Protein AF-A0A524M1R3-F1 (afdb_monomer)

Radius of gyration: 22.36 Å; Cα contacts (8 Å, |Δi|>4): 418; chains: 1; bounding box: 49×61×59 Å

Structure (mmCIF, N/CA/C/O backbone):
data_AF-A0A524M1R3-F1
#
_entry.id   AF-A0A524M1R3-F1
#
loop_
_atom_site.group_PDB
_atom_site.id
_atom_site.type_symbol
_atom_site.label_atom_id
_atom_site.label_alt_id
_atom_site.label_comp_id
_atom_site.label_asym_id
_atom_site.label_entity_id
_atom_site.label_seq_id
_atom_site.pdbx_PDB_ins_code
_atom_site.Cartn_x
_atom_site.Cartn_y
_atom_site.Cartn_z
_atom_site.occupancy
_atom_site.B_iso_or_equiv
_atom_site.auth_seq_id
_atom_site.auth_comp_id
_atom_site.auth_asym_id
_atom_site.auth_atom_id
_atom_site.pdbx_PDB_model_num
ATOM 1 N N . MET A 1 1 ? -23.197 40.535 31.799 1.00 35.09 1 MET A N 1
ATOM 2 C CA . MET A 1 1 ? -22.288 40.710 30.642 1.00 35.09 1 MET A CA 1
ATOM 3 C C . MET A 1 1 ? -21.024 39.878 30.852 1.00 35.09 1 MET A C 1
ATOM 5 O O . MET A 1 1 ? -20.111 40.322 31.534 1.00 35.09 1 MET A O 1
ATOM 9 N N . ARG A 1 2 ? -20.981 38.646 30.329 1.00 30.44 2 ARG A N 1
ATOM 10 C CA . ARG A 1 2 ? -19.784 37.785 30.292 1.00 30.44 2 ARG A CA 1
ATOM 11 C C . ARG A 1 2 ? -19.591 37.281 28.857 1.00 30.44 2 ARG A C 1
ATOM 13 O O . ARG A 1 2 ? -20.558 36.909 28.205 1.00 30.44 2 ARG A O 1
ATOM 20 N N . ARG A 1 3 ? -18.343 37.364 28.390 1.00 35.12 3 ARG A N 1
ATOM 21 C CA . ARG A 1 3 ? -17.818 36.986 27.065 1.00 35.12 3 ARG A CA 1
ATOM 22 C C . ARG A 1 3 ? -17.814 35.466 26.843 1.00 35.12 3 ARG A C 1
ATOM 24 O O . ARG A 1 3 ? -17.493 34.752 27.783 1.00 35.12 3 ARG A O 1
ATOM 31 N N . ALA A 1 4 ? -17.972 35.041 25.585 1.00 30.70 4 ALA A N 1
ATOM 32 C CA . ALA A 1 4 ? -17.178 33.999 24.895 1.00 30.70 4 ALA A CA 1
ATOM 33 C C . ALA A 1 4 ? -17.628 33.963 23.413 1.00 30.70 4 ALA A C 1
ATOM 35 O O . ALA A 1 4 ? -18.775 33.649 23.134 1.00 30.70 4 ALA A O 1
ATOM 36 N N . LYS A 1 5 ? -16.891 34.537 22.449 1.00 35.06 5 LYS A N 1
ATOM 37 C CA . LYS A 1 5 ? -15.826 33.893 21.647 1.00 35.06 5 LYS A CA 1
ATOM 38 C C . LYS A 1 5 ? -16.161 32.458 21.200 1.00 35.06 5 LYS A C 1
ATOM 40 O O . LYS A 1 5 ? -15.589 31.503 21.705 1.00 35.06 5 LYS A O 1
ATOM 45 N N . HIS A 1 6 ? -17.026 32.339 20.197 1.00 34.81 6 HIS A N 1
ATOM 46 C CA . HIS A 1 6 ? -17.039 31.212 19.264 1.00 34.81 6 HIS A CA 1
ATOM 47 C C . HIS A 1 6 ? -16.464 31.726 17.942 1.00 34.81 6 HIS A C 1
ATOM 49 O O . HIS A 1 6 ? -17.123 32.534 17.302 1.00 34.81 6 HIS A O 1
ATOM 55 N N . LEU A 1 7 ? -15.221 31.349 17.618 1.00 36.97 7 LEU A N 1
ATOM 56 C CA . LEU A 1 7 ? -14.583 31.362 16.285 1.00 36.97 7 LEU A CA 1
ATOM 57 C C . LEU A 1 7 ? -13.068 31.163 16.474 1.00 36.97 7 LEU A C 1
ATOM 59 O O . LEU A 1 7 ? -12.348 32.103 16.801 1.00 36.97 7 LEU A O 1
ATOM 63 N N . SER A 1 8 ? -12.605 29.918 16.350 1.00 35.25 8 SER A N 1
ATOM 64 C CA . SER A 1 8 ? -11.274 29.511 15.847 1.00 35.25 8 SER A CA 1
ATOM 65 C C . SER A 1 8 ? -11.026 28.047 16.215 1.00 35.25 8 SER A C 1
ATOM 67 O O . SER A 1 8 ? -10.676 27.737 17.345 1.00 35.25 8 SER A O 1
ATOM 69 N N . LEU A 1 9 ? -11.245 27.139 15.262 1.00 29.73 9 LEU A N 1
ATOM 70 C CA . LEU A 1 9 ? -10.711 25.766 15.292 1.00 29.73 9 LEU A CA 1
ATOM 71 C C . LEU A 1 9 ? -10.632 25.160 13.872 1.00 29.73 9 LEU A C 1
ATOM 73 O O . LEU A 1 9 ? -10.759 23.958 13.687 1.00 29.73 9 LEU A O 1
ATOM 77 N N . LEU A 1 10 ? -10.417 26.004 12.855 1.00 32.31 10 LEU A N 1
ATOM 78 C CA . LEU A 1 10 ? -10.233 25.596 11.452 1.00 32.31 10 LEU A CA 1
ATOM 79 C C . LEU A 1 10 ? -9.029 26.311 10.810 1.00 32.31 10 LEU A C 1
ATOM 81 O O . LEU A 1 10 ? -9.124 26.801 9.693 1.00 32.31 10 LEU A O 1
ATOM 85 N N . SER A 1 11 ? -7.900 26.445 11.515 1.00 34.47 11 SER A N 1
ATOM 86 C CA . SER A 1 11 ? -6.748 27.204 10.988 1.00 34.47 11 SER A CA 1
ATOM 87 C C . SER A 1 11 ? -5.390 26.508 11.095 1.00 34.47 11 SER A C 1
ATOM 89 O O . SER A 1 11 ? -4.372 27.191 11.147 1.00 34.47 11 SER A O 1
ATOM 91 N N . THR A 1 12 ? -5.331 25.174 11.124 1.00 30.44 12 THR A N 1
ATOM 92 C CA . THR A 1 12 ? -4.036 24.457 11.152 1.00 30.44 12 THR A CA 1
ATOM 93 C C . THR A 1 12 ? -3.917 23.286 10.176 1.00 30.44 12 THR A C 1
ATOM 95 O O . THR A 1 12 ? -2.950 22.540 10.278 1.00 30.44 12 THR A O 1
ATOM 98 N N . LEU A 1 13 ? -4.838 23.122 9.218 1.00 34.75 13 LEU A N 1
ATOM 99 C CA . LEU A 1 13 ? -4.782 22.001 8.265 1.00 34.75 13 LEU A CA 1
ATOM 100 C C . LEU A 1 13 ? -4.123 22.300 6.903 1.00 34.75 13 LEU A C 1
ATOM 102 O O . LEU A 1 13 ? -3.658 21.355 6.289 1.00 34.75 13 LEU A O 1
ATOM 106 N N . ASP A 1 14 ? -3.951 23.550 6.455 1.00 45.81 14 ASP A N 1
ATOM 107 C CA . ASP A 1 14 ? -3.709 23.787 5.013 1.00 45.81 14 ASP A CA 1
ATOM 108 C C . ASP A 1 14 ? -2.595 24.781 4.644 1.00 45.81 14 ASP A C 1
ATOM 110 O O . ASP A 1 14 ? -2.844 25.743 3.928 1.00 45.81 14 ASP A O 1
ATOM 114 N N . LEU A 1 15 ? -1.339 24.556 5.060 1.00 31.62 15 LEU A N 1
ATOM 115 C CA . LEU A 1 15 ? -0.201 25.286 4.448 1.00 31.62 15 LEU A CA 1
ATOM 116 C C . LEU A 1 15 ? 1.090 24.472 4.224 1.00 31.62 15 LEU A C 1
ATOM 118 O O . LEU A 1 15 ? 2.017 24.983 3.601 1.00 31.62 15 LEU A O 1
ATOM 122 N N . TRP A 1 16 ? 1.169 23.212 4.672 1.00 34.88 16 TRP A N 1
ATOM 123 C CA . TRP A 1 16 ? 2.391 22.395 4.535 1.00 34.88 16 TRP A CA 1
ATOM 124 C C . TRP A 1 16 ? 2.261 21.210 3.565 1.00 34.88 16 TRP A C 1
ATOM 126 O O . TRP A 1 16 ? 3.285 20.723 3.094 1.00 34.88 16 TRP A O 1
ATOM 136 N N . GLY A 1 17 ? 1.039 20.779 3.226 1.00 50.53 17 GLY A N 1
ATOM 137 C CA . GLY A 1 17 ? 0.780 19.604 2.376 1.00 50.53 17 GLY A CA 1
ATOM 138 C C . GLY A 1 17 ? 1.363 19.703 0.957 1.00 50.53 17 GLY A C 1
ATOM 139 O O . GLY A 1 17 ? 2.190 18.863 0.602 1.00 50.53 17 GLY A O 1
ATOM 140 N N . PRO A 1 18 ? 1.045 20.754 0.172 1.00 56.00 18 PRO A N 1
ATOM 141 C CA . PRO A 1 18 ? 1.526 20.878 -1.209 1.00 56.00 18 PRO A CA 1
ATOM 142 C C . PRO A 1 18 ? 3.052 21.011 -1.305 1.00 56.00 18 PRO A C 1
ATOM 144 O O . PRO A 1 18 ? 3.691 20.392 -2.150 1.00 56.00 18 PRO A O 1
ATOM 147 N N . MET A 1 19 ? 3.655 21.774 -0.385 1.00 60.22 19 MET A N 1
ATOM 148 C CA . MET A 1 19 ? 5.106 21.983 -0.344 1.00 60.22 19 MET A CA 1
ATOM 149 C C . MET A 1 19 ? 5.861 20.714 0.089 1.00 60.22 19 MET A C 1
ATOM 151 O O . MET A 1 19 ? 7.006 20.514 -0.311 1.00 60.22 19 MET A O 1
ATOM 155 N N . LEU A 1 20 ? 5.258 19.856 0.919 1.00 63.00 20 LEU A N 1
ATOM 156 C CA . LEU A 1 20 ? 5.853 18.579 1.319 1.00 63.00 20 LEU A CA 1
ATOM 157 C C . LEU A 1 20 ? 5.776 17.542 0.192 1.00 63.00 20 LEU A C 1
ATOM 159 O O . LEU A 1 20 ? 6.774 16.876 -0.079 1.00 63.00 20 LEU A O 1
ATOM 163 N N . GLU A 1 21 ? 4.637 17.440 -0.494 1.00 70.31 21 GLU A N 1
ATOM 164 C CA . GLU A 1 21 ? 4.477 16.553 -1.653 1.00 70.31 21 GLU A CA 1
ATOM 165 C C . GLU A 1 21 ? 5.432 16.935 -2.791 1.00 70.31 21 GLU A C 1
ATOM 167 O O . GLU A 1 21 ? 6.106 16.064 -3.340 1.00 70.31 21 GLU A O 1
ATOM 172 N N . GLU A 1 22 ? 5.585 18.231 -3.079 1.00 75.81 22 GLU A N 1
ATOM 173 C CA . GLU A 1 22 ? 6.555 18.733 -4.059 1.00 75.81 22 GLU A CA 1
ATOM 174 C C . GLU A 1 22 ? 8.000 18.372 -3.670 1.00 75.81 22 GLU A C 1
ATOM 176 O O . GLU A 1 22 ? 8.801 17.945 -4.509 1.00 75.81 22 GLU A O 1
ATOM 181 N N . ARG A 1 23 ? 8.341 18.467 -2.376 1.00 84.19 23 ARG A N 1
ATOM 182 C CA . ARG A 1 23 ? 9.661 18.069 -1.858 1.00 84.19 23 ARG A CA 1
ATOM 183 C C . ARG A 1 23 ? 9.909 16.568 -1.991 1.00 84.19 23 ARG A C 1
ATOM 185 O O . ARG A 1 23 ? 11.020 16.187 -2.359 1.00 84.19 23 ARG A O 1
ATOM 192 N N . LEU A 1 24 ? 8.917 15.728 -1.694 1.00 87.81 24 LEU A N 1
ATOM 193 C CA . LEU A 1 24 ? 9.029 14.271 -1.830 1.00 87.81 24 LEU A CA 1
ATOM 194 C C . LEU A 1 24 ? 9.128 13.849 -3.295 1.00 87.81 24 LEU A C 1
ATOM 196 O O . LEU A 1 24 ? 9.997 13.046 -3.625 1.00 87.81 24 LEU A O 1
ATOM 200 N N . GLY A 1 25 ? 8.321 14.441 -4.177 1.00 86.62 25 GLY A N 1
ATOM 201 C CA . GLY A 1 25 ? 8.422 14.226 -5.619 1.00 86.62 25 GLY A CA 1
ATOM 202 C C . GLY A 1 25 ? 9.796 14.627 -6.162 1.00 86.62 25 GLY A C 1
ATOM 203 O O . GLY A 1 25 ? 10.416 13.864 -6.896 1.00 86.62 25 GLY A O 1
ATOM 204 N N . THR A 1 26 ? 10.334 15.772 -5.725 1.00 87.56 26 THR A N 1
ATOM 205 C CA . THR A 1 26 ? 11.690 16.226 -6.090 1.00 87.56 26 THR A CA 1
ATOM 206 C C . THR A 1 26 ? 12.776 15.277 -5.573 1.00 87.56 26 THR A C 1
ATOM 208 O O . THR A 1 26 ? 13.741 14.981 -6.278 1.00 87.56 26 THR A O 1
ATOM 211 N N . LEU A 1 27 ? 12.631 14.778 -4.341 1.00 90.81 27 LEU A N 1
ATOM 212 C CA . LEU A 1 27 ? 13.548 13.795 -3.766 1.00 90.81 27 LEU A CA 1
ATOM 213 C C . LEU A 1 27 ? 13.523 12.481 -4.560 1.00 90.81 27 LEU A C 1
ATOM 215 O O . LEU A 1 27 ? 14.582 11.987 -4.942 1.00 90.81 27 LEU A O 1
ATOM 219 N N . ALA A 1 28 ? 12.331 11.951 -4.843 1.00 91.69 28 ALA A N 1
ATOM 220 C CA . ALA A 1 28 ? 12.147 10.752 -5.653 1.00 91.69 28 ALA A CA 1
ATOM 221 C C . ALA A 1 28 ? 12.746 10.927 -7.052 1.00 91.69 28 ALA A C 1
ATOM 223 O O . ALA A 1 28 ? 13.466 10.055 -7.531 1.00 91.69 28 ALA A O 1
ATOM 224 N N . TRP A 1 29 ? 12.507 12.083 -7.676 1.00 89.19 29 TRP A N 1
ATOM 225 C CA . TRP A 1 29 ? 13.060 12.431 -8.979 1.00 89.19 29 TRP A CA 1
ATOM 226 C C . TRP A 1 29 ? 14.586 12.392 -9.000 1.00 89.19 29 TRP A C 1
ATOM 228 O O . TRP A 1 29 ? 15.154 11.780 -9.904 1.00 89.19 29 TRP A O 1
ATOM 238 N N . SER A 1 30 ? 15.246 13.015 -8.016 1.00 89.88 30 SER A N 1
ATOM 239 C CA . SER A 1 30 ? 16.711 12.992 -7.904 1.00 89.88 30 SER A CA 1
ATOM 240 C C . SER A 1 30 ? 17.219 11.554 -7.821 1.00 89.88 30 SER A C 1
ATOM 242 O O . SER A 1 30 ? 18.052 11.154 -8.624 1.00 89.88 30 SER A O 1
ATOM 244 N N . ILE A 1 31 ? 16.640 10.753 -6.920 1.00 93.06 31 ILE A N 1
ATOM 245 C CA . ILE A 1 31 ? 17.039 9.358 -6.690 1.00 93.06 31 ILE A CA 1
ATOM 246 C C . ILE A 1 31 ? 16.896 8.521 -7.967 1.00 93.06 31 ILE A C 1
ATOM 248 O O . ILE A 1 31 ? 17.833 7.837 -8.376 1.00 93.06 31 ILE A O 1
ATOM 252 N N . VAL A 1 32 ? 15.726 8.581 -8.607 1.00 91.81 32 VAL A N 1
ATOM 253 C CA . VAL A 1 32 ? 15.431 7.800 -9.815 1.00 91.81 32 VAL A CA 1
ATOM 254 C C . VAL A 1 32 ? 16.318 8.240 -10.979 1.00 91.81 32 VAL A C 1
ATOM 256 O O . VAL A 1 32 ? 16.838 7.392 -11.700 1.00 91.81 32 VAL A O 1
ATOM 259 N N . SER A 1 33 ? 16.536 9.545 -11.155 1.00 88.44 33 SER A N 1
ATOM 260 C CA . SER A 1 33 ? 17.345 10.079 -12.258 1.00 88.44 33 SER A CA 1
ATOM 261 C C . SER A 1 33 ? 18.826 9.723 -12.123 1.00 88.44 33 SER A C 1
ATOM 263 O O . SER A 1 33 ? 19.446 9.326 -13.113 1.00 88.44 33 SER A O 1
ATOM 265 N N . ASP A 1 34 ? 19.383 9.816 -10.913 1.00 89.75 34 ASP A N 1
ATOM 266 C CA . ASP A 1 34 ? 20.789 9.501 -10.642 1.00 89.75 34 ASP A CA 1
ATOM 267 C C . ASP A 1 34 ? 21.070 8.007 -10.872 1.00 89.75 34 ASP A C 1
ATOM 269 O O . ASP A 1 34 ? 22.017 7.640 -11.577 1.00 89.75 34 ASP A O 1
ATOM 273 N N . ILE A 1 35 ? 20.187 7.137 -10.368 1.00 92.31 35 ILE A N 1
ATOM 274 C CA . ILE A 1 35 ? 20.264 5.682 -10.569 1.00 92.31 35 ILE A CA 1
ATOM 275 C C . ILE A 1 35 ? 20.090 5.325 -12.048 1.00 92.31 35 ILE A C 1
ATOM 277 O O . ILE A 1 35 ? 20.882 4.551 -12.590 1.00 92.31 35 ILE A O 1
ATOM 281 N N . HIS A 1 36 ? 19.109 5.923 -12.730 1.00 90.69 36 HIS A N 1
ATOM 282 C CA . HIS A 1 36 ? 18.881 5.690 -14.155 1.00 90.69 36 HIS A CA 1
ATOM 283 C C . HIS A 1 36 ? 20.109 6.064 -14.989 1.00 90.69 36 HIS A C 1
ATOM 285 O O . HIS A 1 36 ? 20.527 5.301 -15.856 1.00 90.69 36 HIS A O 1
ATOM 291 N N . SER A 1 37 ? 20.709 7.230 -14.725 1.00 88.50 37 SER A N 1
ATOM 292 C CA . SER A 1 37 ? 21.922 7.692 -15.409 1.00 88.50 37 SER A CA 1
ATOM 293 C C . SER A 1 37 ? 23.072 6.691 -15.256 1.00 88.50 37 SER A C 1
ATOM 295 O O . SER A 1 37 ? 23.765 6.385 -16.228 1.00 88.50 37 SER A O 1
ATOM 297 N N . ARG A 1 38 ? 23.223 6.111 -14.058 1.00 89.19 38 ARG A N 1
ATOM 298 C CA . ARG A 1 38 ? 24.263 5.122 -13.759 1.00 89.19 38 ARG A CA 1
ATOM 299 C C . ARG A 1 38 ? 24.026 3.770 -14.429 1.00 89.19 38 ARG A C 1
ATOM 301 O O . ARG A 1 38 ? 24.973 3.174 -14.922 1.00 89.19 38 ARG A O 1
ATOM 308 N N . LEU A 1 39 ? 22.786 3.287 -14.477 1.00 89.69 39 LEU A N 1
ATOM 309 C CA . LEU A 1 39 ? 22.467 2.041 -15.185 1.00 89.69 39 LEU A CA 1
ATOM 310 C C . LEU A 1 39 ? 22.503 2.216 -16.706 1.00 89.69 39 LEU A C 1
ATOM 312 O O . LEU A 1 39 ? 22.826 1.276 -17.426 1.00 89.69 39 LEU A O 1
ATOM 316 N N . LYS A 1 40 ? 22.213 3.416 -17.219 1.00 87.75 40 LYS A N 1
ATOM 317 C CA . LYS A 1 40 ? 22.243 3.689 -18.660 1.00 87.75 40 LYS A CA 1
ATOM 318 C C . LYS A 1 40 ? 23.637 3.493 -19.263 1.00 87.75 40 LYS A C 1
ATOM 320 O O . LYS A 1 40 ? 23.735 3.102 -20.420 1.00 87.75 40 LYS A O 1
ATOM 325 N N . SER A 1 41 ? 24.714 3.727 -18.507 1.00 79.75 41 SER A N 1
ATOM 326 C CA . SER A 1 41 ? 26.070 3.433 -18.996 1.00 79.75 41 SER A CA 1
ATOM 327 C C . SER A 1 41 ? 26.359 1.935 -19.147 1.00 79.75 41 SER A C 1
ATOM 329 O O . SER A 1 41 ? 27.327 1.580 -19.809 1.00 79.75 41 SER A O 1
ATOM 331 N N . GLU A 1 42 ? 25.533 1.068 -18.559 1.00 74.56 42 GLU A N 1
ATOM 332 C CA . GLU A 1 42 ? 25.705 -0.391 -18.547 1.00 74.56 42 GLU A CA 1
ATOM 333 C C . GLU A 1 42 ? 24.877 -1.114 -19.625 1.00 74.56 42 GLU A C 1
ATOM 335 O O . GLU A 1 42 ? 25.142 -2.283 -19.917 1.00 74.56 42 GLU A O 1
ATOM 340 N N . VAL A 1 43 ? 23.862 -0.452 -20.201 1.00 71.88 43 VAL A N 1
ATOM 341 C CA . VAL A 1 43 ? 22.899 -1.037 -21.155 1.00 71.88 43 VAL A CA 1
ATOM 342 C C . VAL A 1 43 ? 22.570 -0.031 -22.258 1.00 71.88 43 VAL A C 1
ATOM 344 O O . VAL A 1 43 ? 21.982 1.014 -21.983 1.00 71.88 43 VAL A O 1
ATOM 347 N N . SER A 1 44 ? 22.913 -0.350 -23.511 1.00 62.53 44 SER A N 1
ATOM 348 C CA . SER A 1 44 ? 22.731 0.570 -24.645 1.00 62.53 44 SER A CA 1
ATOM 349 C C . SER A 1 44 ? 21.342 0.524 -25.292 1.00 62.53 44 SER A C 1
ATOM 351 O O . SER A 1 44 ? 20.882 1.574 -25.733 1.00 62.53 44 SER A O 1
ATOM 353 N N . ASP A 1 45 ? 20.649 -0.627 -25.312 1.00 74.19 45 ASP A N 1
ATOM 354 C CA . ASP A 1 45 ? 19.544 -0.846 -26.274 1.00 74.19 45 ASP A CA 1
ATOM 355 C C . ASP A 1 45 ? 18.227 -1.424 -25.705 1.00 74.19 45 ASP A C 1
ATOM 357 O O . ASP A 1 45 ? 17.353 -1.834 -26.466 1.00 74.19 45 ASP A O 1
ATOM 361 N N . GLU A 1 46 ? 18.010 -1.412 -24.382 1.00 85.06 46 GLU A N 1
ATOM 362 C CA . GLU A 1 46 ? 16.756 -1.904 -23.774 1.00 85.06 46 GLU A CA 1
ATOM 363 C C . GLU A 1 46 ? 16.119 -0.884 -22.804 1.00 85.06 46 GLU A C 1
ATOM 365 O O . GLU A 1 46 ? 16.268 -0.994 -21.582 1.00 85.06 46 GLU A O 1
ATOM 370 N N . PRO A 1 47 ? 15.367 0.121 -23.301 1.00 87.19 47 PRO A N 1
ATOM 371 C CA . PRO A 1 47 ? 14.870 1.222 -22.469 1.00 87.19 47 PRO A CA 1
ATOM 372 C C . PRO A 1 47 ? 13.895 0.768 -21.374 1.00 87.19 47 PRO A C 1
ATOM 374 O O . PRO A 1 47 ? 13.922 1.298 -20.263 1.00 87.19 47 PRO A O 1
ATOM 377 N N . ARG A 1 48 ? 13.049 -0.234 -21.645 1.00 90.12 48 ARG A N 1
ATOM 378 C CA . ARG A 1 48 ? 12.096 -0.754 -20.653 1.00 90.12 48 ARG A CA 1
ATOM 379 C C . ARG A 1 48 ? 12.784 -1.584 -19.568 1.00 90.12 48 ARG A C 1
ATOM 381 O O . ARG A 1 48 ? 12.413 -1.446 -18.403 1.00 90.12 48 ARG A O 1
ATOM 388 N N . LEU A 1 49 ? 13.793 -2.383 -19.935 1.00 92.12 49 LEU A N 1
ATOM 389 C CA . LEU A 1 49 ? 14.630 -3.122 -18.985 1.00 92.12 49 LEU A CA 1
ATOM 390 C C . LEU A 1 49 ? 15.352 -2.152 -18.047 1.00 92.12 49 LEU A C 1
ATOM 392 O O . LEU A 1 49 ? 15.271 -2.305 -16.831 1.00 92.12 49 LEU A O 1
ATOM 396 N N . LEU A 1 50 ? 15.998 -1.130 -18.617 1.00 91.94 50 LEU A N 1
ATOM 397 C CA . LEU A 1 50 ? 16.678 -0.073 -17.871 1.00 91.94 50 LEU A CA 1
ATOM 398 C C . LEU A 1 50 ? 15.726 0.629 -16.899 1.00 91.94 50 LEU A C 1
ATOM 400 O O . LEU A 1 50 ? 16.073 0.875 -15.744 1.00 91.94 50 LEU A O 1
ATOM 404 N N . THR A 1 51 ? 14.514 0.925 -17.357 1.00 91.81 51 THR A N 1
ATOM 405 C CA . THR A 1 51 ? 13.510 1.595 -16.538 1.00 91.81 51 THR A CA 1
ATOM 406 C C . THR A 1 51 ? 13.064 0.726 -15.353 1.00 91.81 51 THR A C 1
ATOM 408 O O . THR A 1 51 ? 13.051 1.195 -14.215 1.00 91.81 51 THR A O 1
ATOM 411 N N . GLU A 1 52 ? 12.765 -0.556 -15.585 1.00 94.19 52 GLU A N 1
ATOM 412 C CA . GLU A 1 52 ? 12.399 -1.484 -14.507 1.00 94.19 52 GLU A CA 1
ATOM 413 C C . GLU A 1 52 ? 13.542 -1.711 -13.516 1.00 94.19 52 GLU A C 1
ATOM 415 O O . GLU A 1 52 ? 13.314 -1.708 -12.307 1.00 94.19 52 GLU A O 1
ATOM 420 N N . ALA A 1 53 ? 14.773 -1.854 -14.012 1.00 94.69 53 ALA A N 1
ATOM 421 C CA . ALA A 1 53 ? 15.940 -2.019 -13.155 1.00 94.69 53 ALA A CA 1
ATOM 422 C C . ALA A 1 53 ? 16.176 -0.765 -12.311 1.00 94.69 53 ALA A C 1
ATOM 424 O O . ALA A 1 53 ? 16.386 -0.880 -11.110 1.00 94.69 53 ALA A O 1
ATOM 425 N N . THR A 1 54 ? 16.032 0.427 -12.900 1.00 94.56 54 THR A N 1
ATOM 426 C CA . THR A 1 54 ? 16.100 1.700 -12.169 1.00 94.56 54 THR A CA 1
ATOM 427 C C . THR A 1 54 ? 15.091 1.717 -11.029 1.00 94.56 54 THR A C 1
ATOM 429 O O . THR A 1 54 ? 15.471 1.964 -9.890 1.00 94.56 54 THR A O 1
ATOM 432 N N . ARG A 1 55 ? 13.816 1.419 -11.310 1.00 96.00 55 ARG A N 1
ATOM 433 C CA . ARG A 1 55 ? 12.748 1.417 -10.302 1.00 96.00 55 ARG A CA 1
ATOM 434 C C . ARG A 1 55 ? 13.064 0.462 -9.150 1.00 96.00 55 ARG A C 1
ATOM 436 O O . ARG A 1 55 ? 12.999 0.865 -7.991 1.00 96.00 55 ARG A O 1
ATOM 443 N N . ILE A 1 56 ? 13.428 -0.781 -9.469 1.00 95.94 56 ILE A N 1
ATOM 444 C CA . ILE A 1 56 ? 13.754 -1.814 -8.479 1.00 95.94 56 ILE A CA 1
ATOM 445 C C . ILE A 1 56 ? 14.983 -1.415 -7.654 1.00 95.94 56 ILE A C 1
ATOM 447 O O . ILE A 1 56 ? 14.947 -1.517 -6.427 1.00 95.94 56 ILE A O 1
ATOM 451 N N . THR A 1 57 ? 16.047 -0.917 -8.287 1.00 95.31 57 THR A N 1
ATOM 452 C CA . THR A 1 57 ? 17.241 -0.441 -7.578 1.00 95.31 57 THR A CA 1
ATOM 453 C C . THR A 1 57 ? 16.908 0.743 -6.675 1.00 95.31 57 THR A C 1
ATOM 455 O O . THR A 1 57 ? 17.283 0.732 -5.507 1.00 95.31 57 THR A O 1
ATOM 458 N N . SER A 1 58 ? 16.161 1.740 -7.162 1.00 95.88 58 SER A N 1
ATOM 459 C CA . SER A 1 58 ? 15.754 2.900 -6.362 1.00 95.88 58 SER A CA 1
ATOM 460 C C . SER A 1 58 ? 14.968 2.489 -5.122 1.00 95.88 58 SER A C 1
ATOM 462 O O . SER A 1 58 ? 15.312 2.931 -4.029 1.00 95.88 58 SER A O 1
ATOM 464 N N . LEU A 1 59 ? 13.959 1.623 -5.268 1.00 96.75 59 LEU A N 1
ATOM 465 C CA . LEU A 1 59 ? 13.135 1.151 -4.151 1.00 96.75 59 LEU A CA 1
ATOM 466 C C . LEU A 1 59 ? 13.960 0.391 -3.101 1.00 96.75 59 LEU A C 1
ATOM 468 O O . LEU A 1 59 ? 13.833 0.659 -1.906 1.00 96.75 59 LEU A O 1
ATOM 472 N N . ASN A 1 60 ? 14.838 -0.522 -3.527 1.00 95.06 60 ASN A N 1
ATOM 473 C CA . ASN A 1 60 ? 15.660 -1.290 -2.590 1.00 95.06 60 ASN A CA 1
ATOM 474 C C . ASN A 1 60 ? 16.734 -0.430 -1.914 1.00 95.06 60 ASN A C 1
ATOM 476 O O . ASN A 1 60 ? 16.925 -0.547 -0.706 1.00 95.06 60 ASN A O 1
ATOM 480 N N . LEU A 1 61 ? 17.397 0.474 -2.642 1.00 93.69 61 LEU A N 1
ATOM 481 C CA . LEU A 1 61 ? 18.423 1.333 -2.051 1.00 93.69 61 LEU A CA 1
ATOM 482 C C . LEU A 1 61 ? 17.842 2.296 -1.012 1.00 93.69 61 LEU A C 1
ATOM 484 O O . LEU A 1 61 ? 18.450 2.468 0.042 1.00 93.69 61 LEU A O 1
ATOM 488 N N . VAL A 1 62 ? 16.668 2.902 -1.246 1.00 95.25 62 VAL A N 1
ATOM 489 C CA . VAL A 1 62 ? 16.060 3.781 -0.224 1.00 95.25 62 VAL A CA 1
ATOM 490 C C . VAL A 1 62 ? 15.613 3.006 1.012 1.00 95.25 62 VAL A C 1
ATOM 492 O O . VAL A 1 62 ? 15.671 3.543 2.118 1.00 95.25 62 VAL A O 1
ATOM 495 N N . LEU A 1 63 ? 15.208 1.743 0.841 1.00 92.81 63 LEU A N 1
ATOM 496 C CA . LEU A 1 63 ? 14.859 0.848 1.940 1.00 92.81 63 LEU A CA 1
ATOM 497 C C . LEU A 1 63 ? 16.093 0.515 2.788 1.00 92.81 63 LEU A C 1
ATOM 499 O O . LEU A 1 63 ? 16.069 0.755 3.995 1.00 92.81 63 LEU A O 1
ATOM 503 N N . LYS A 1 64 ? 17.186 0.079 2.148 1.00 90.00 64 LYS A N 1
ATOM 504 C CA . LYS A 1 64 ? 18.483 -0.208 2.788 1.00 90.00 64 LYS A CA 1
ATOM 505 C C . LYS A 1 64 ? 19.107 1.027 3.447 1.00 90.00 64 LYS A C 1
ATOM 507 O O . LYS A 1 64 ? 19.702 0.943 4.512 1.00 90.00 64 LYS A O 1
ATOM 512 N N . CYS A 1 65 ? 18.925 2.204 2.849 1.00 91.62 65 CYS A N 1
ATOM 513 C CA . CYS A 1 65 ? 19.393 3.475 3.405 1.00 91.62 65 CYS A CA 1
ATOM 514 C C . CYS A 1 65 ? 18.711 3.834 4.740 1.00 91.62 65 CYS A C 1
ATOM 516 O O . CYS A 1 65 ? 19.292 4.524 5.584 1.00 91.62 65 CYS A O 1
ATOM 518 N N . ARG A 1 66 ? 17.463 3.392 4.931 1.00 92.12 66 ARG A N 1
ATOM 519 C CA . ARG A 1 66 ? 16.643 3.751 6.091 1.00 92.12 66 ARG A CA 1
ATOM 520 C C . ARG A 1 66 ? 16.582 2.670 7.163 1.00 92.12 66 ARG A C 1
ATOM 522 O O . ARG A 1 66 ? 16.461 3.005 8.342 1.00 92.12 66 ARG A O 1
ATOM 529 N N . PHE A 1 67 ? 16.584 1.402 6.773 1.00 90.75 67 PHE A N 1
ATOM 530 C CA . PHE A 1 67 ? 16.346 0.277 7.670 1.00 90.75 67 PHE A CA 1
ATOM 531 C C . PHE A 1 67 ? 17.472 -0.745 7.570 1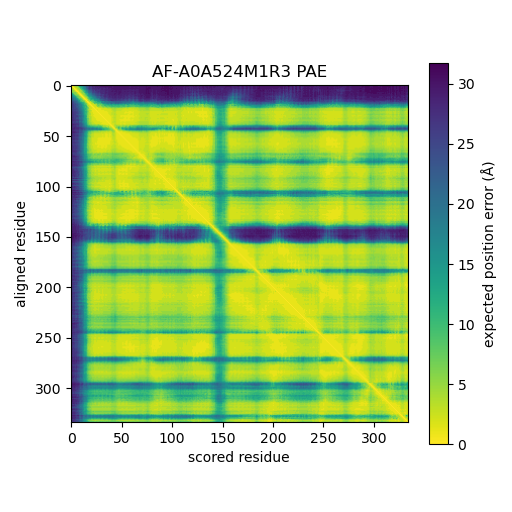.00 90.75 67 PHE A C 1
ATOM 533 O O . PHE A 1 67 ? 18.017 -0.966 6.494 1.00 90.75 67 PHE A O 1
ATOM 540 N N . SER A 1 68 ? 17.789 -1.380 8.699 1.00 86.88 68 SER A N 1
ATOM 541 C CA . SER A 1 68 ? 18.770 -2.460 8.733 1.00 86.88 68 SER A CA 1
ATOM 542 C C . SER A 1 68 ? 18.203 -3.750 8.136 1.00 86.88 68 SER A C 1
ATOM 544 O O . SER A 1 68 ? 16.985 -3.953 8.098 1.00 86.88 68 SER A O 1
ATOM 546 N N . TYR A 1 69 ? 19.095 -4.633 7.697 1.00 82.38 69 TYR A N 1
ATOM 547 C CA . TYR A 1 69 ? 18.748 -5.933 7.127 1.00 82.38 69 TYR A CA 1
ATOM 548 C C . TYR A 1 69 ? 17.962 -6.812 8.102 1.00 82.38 69 TYR A C 1
ATOM 550 O O . TYR A 1 69 ? 16.958 -7.410 7.717 1.00 82.38 69 TYR A O 1
ATOM 558 N N . GLU A 1 70 ? 18.329 -6.797 9.387 1.00 84.12 70 GLU A N 1
ATOM 559 C CA . GLU A 1 70 ? 17.637 -7.566 10.426 1.00 84.12 70 GLU A CA 1
ATOM 560 C C . GLU A 1 70 ? 16.183 -7.117 10.566 1.00 84.12 70 GLU A C 1
ATOM 562 O O . GLU A 1 70 ? 15.283 -7.945 10.685 1.00 84.12 70 GLU A O 1
ATOM 567 N N . LYS A 1 71 ? 15.936 -5.803 10.487 1.00 84.94 71 LYS A N 1
ATOM 568 C CA . LYS A 1 71 ? 14.577 -5.257 10.536 1.00 84.94 71 LYS A CA 1
ATOM 569 C C . LYS A 1 71 ? 13.738 -5.683 9.335 1.00 84.94 71 LYS A C 1
ATOM 571 O O . LYS A 1 71 ? 12.531 -5.884 9.465 1.00 84.94 71 LYS A O 1
ATOM 576 N N . LEU A 1 72 ? 14.359 -5.789 8.165 1.00 83.50 72 LEU A N 1
ATOM 577 C CA . LEU A 1 72 ? 13.688 -6.205 6.936 1.00 83.50 72 LEU A CA 1
ATOM 578 C C . LEU A 1 72 ? 13.540 -7.730 6.830 1.00 83.50 72 LEU A C 1
ATOM 580 O O . LEU A 1 72 ? 12.779 -8.188 5.980 1.00 83.50 72 LEU A O 1
ATOM 584 N N . GLY A 1 73 ? 14.226 -8.494 7.689 1.00 81.69 73 GLY A N 1
ATOM 585 C CA . GLY A 1 73 ? 14.267 -9.953 7.631 1.00 81.69 73 GLY A CA 1
ATOM 586 C C . GLY A 1 73 ? 14.965 -10.466 6.371 1.00 81.69 73 GLY A C 1
ATOM 587 O O . GLY A 1 73 ? 14.513 -11.450 5.796 1.00 81.69 73 GLY A O 1
ATOM 588 N N . LEU A 1 74 ? 16.003 -9.759 5.917 1.00 80.69 74 LEU A N 1
ATOM 589 C CA . LEU A 1 74 ? 16.724 -10.040 4.675 1.00 80.69 74 LEU A CA 1
ATOM 590 C C . LEU A 1 74 ? 18.204 -10.302 4.939 1.00 80.69 74 LEU A C 1
ATOM 592 O O . LEU A 1 74 ? 18.776 -9.731 5.866 1.00 80.69 74 LEU A O 1
ATOM 596 N N . ASP A 1 75 ? 18.830 -11.076 4.057 1.00 80.44 75 ASP A N 1
ATOM 597 C CA . ASP A 1 75 ? 20.290 -11.124 3.949 1.00 80.44 75 ASP A CA 1
ATOM 598 C C . ASP A 1 75 ? 20.830 -9.881 3.207 1.00 80.44 75 ASP A C 1
ATOM 600 O O . ASP A 1 75 ? 20.107 -9.223 2.453 1.00 80.44 75 ASP A O 1
ATOM 604 N N . GLU A 1 76 ? 22.125 -9.569 3.361 1.00 69.88 76 GLU A N 1
ATOM 605 C CA . GLU A 1 76 ? 22.751 -8.352 2.799 1.00 69.88 76 GLU A CA 1
ATOM 606 C C . GLU A 1 76 ? 22.525 -8.184 1.281 1.00 69.88 76 GLU A C 1
ATOM 608 O O . GLU A 1 76 ? 22.316 -7.077 0.783 1.00 69.88 76 GLU A O 1
ATOM 613 N N . ASN A 1 77 ? 22.496 -9.290 0.533 1.00 70.62 77 ASN A N 1
ATOM 614 C CA . ASN A 1 77 ? 22.356 -9.281 -0.926 1.00 70.62 77 ASN A CA 1
ATOM 615 C C . ASN A 1 77 ? 20.912 -9.449 -1.418 1.00 70.62 77 ASN A C 1
ATOM 617 O O . ASN A 1 77 ? 20.684 -9.496 -2.627 1.00 70.62 77 ASN A O 1
ATOM 621 N N . GLU A 1 78 ? 19.933 -9.545 -0.520 1.00 79.81 78 GLU A N 1
ATOM 622 C CA . GLU A 1 78 ? 18.543 -9.734 -0.913 1.00 79.81 78 GLU A CA 1
ATOM 623 C C . GLU A 1 78 ? 17.823 -8.408 -1.160 1.00 79.81 78 GLU A C 1
ATOM 625 O O . GLU A 1 78 ? 18.020 -7.397 -0.480 1.00 79.81 78 GLU A O 1
ATOM 630 N N . TYR A 1 79 ? 16.961 -8.420 -2.175 1.00 86.50 79 TYR A N 1
ATOM 631 C CA . TYR A 1 79 ? 16.055 -7.321 -2.486 1.00 86.50 79 TYR A CA 1
ATOM 632 C C . TYR A 1 79 ? 14.649 -7.687 -2.030 1.00 86.50 79 TYR A C 1
ATOM 634 O O . TYR A 1 79 ? 14.139 -8.761 -2.363 1.00 86.50 79 TYR A O 1
ATOM 642 N N . LEU A 1 80 ? 14.004 -6.762 -1.317 1.00 89.62 80 LEU A N 1
ATOM 643 C CA . LEU A 1 80 ? 12.601 -6.903 -0.948 1.00 89.62 80 LEU A CA 1
ATOM 644 C C . LEU A 1 80 ? 11.715 -6.656 -2.168 1.00 89.62 80 LEU A C 1
ATOM 646 O O . LEU A 1 80 ? 10.811 -7.444 -2.431 1.00 89.62 80 LEU A O 1
ATOM 650 N N . PHE A 1 81 ? 12.028 -5.604 -2.937 1.00 94.94 81 PHE A N 1
ATOM 651 C CA . PHE A 1 81 ? 11.316 -5.294 -4.170 1.00 94.94 81 PHE A CA 1
ATOM 652 C C . PHE A 1 81 ? 11.885 -6.092 -5.334 1.00 94.94 81 PHE A C 1
ATOM 654 O O . PHE A 1 81 ? 13.049 -5.909 -5.700 1.00 94.94 81 PHE A O 1
ATOM 661 N N . ARG A 1 82 ? 11.081 -6.976 -5.918 1.00 93.94 82 ARG A N 1
ATOM 662 C CA . ARG A 1 82 ? 11.506 -7.891 -6.983 1.00 93.94 82 ARG A CA 1
ATOM 663 C C . ARG A 1 82 ? 10.539 -7.919 -8.151 1.00 93.94 82 ARG A C 1
ATOM 665 O O . ARG A 1 82 ? 10.936 -8.341 -9.236 1.00 93.94 82 ARG A O 1
ATOM 672 N N . ASN A 1 83 ? 9.280 -7.544 -7.956 1.00 96.06 83 ASN A N 1
ATOM 673 C CA . ASN A 1 83 ? 8.272 -7.657 -9.000 1.00 96.06 83 ASN A CA 1
ATOM 674 C C . ASN A 1 83 ? 8.422 -6.557 -10.049 1.00 96.06 83 ASN A C 1
ATOM 676 O O . ASN A 1 83 ? 8.736 -5.408 -9.736 1.00 96.06 83 ASN A O 1
ATOM 680 N N . LEU A 1 84 ? 8.191 -6.926 -11.310 1.00 95.81 84 LEU A N 1
ATOM 681 C CA . LEU A 1 84 ? 8.093 -5.967 -12.404 1.00 95.81 84 LEU A CA 1
ATOM 682 C C . LEU A 1 84 ? 6.816 -5.142 -12.250 1.00 95.81 84 LEU A C 1
ATOM 684 O O . LEU A 1 84 ? 5.829 -5.613 -11.682 1.00 95.81 84 LEU A O 1
ATOM 688 N N . SER A 1 85 ? 6.831 -3.931 -12.798 1.00 94.88 85 SER A N 1
ATOM 689 C CA . SER A 1 85 ? 5.607 -3.162 -12.981 1.00 94.88 85 SER A CA 1
ATOM 690 C C . SER A 1 85 ? 4.669 -3.874 -13.963 1.00 94.88 85 SER A C 1
ATOM 692 O O . SER A 1 85 ? 5.084 -4.769 -14.719 1.00 94.88 85 SER A O 1
ATOM 694 N N . PHE A 1 86 ? 3.410 -3.438 -14.012 1.00 92.00 86 PHE A N 1
ATOM 695 C CA . PHE A 1 86 ? 2.472 -3.876 -15.049 1.00 92.00 86 PHE A CA 1
ATOM 696 C C . PHE A 1 86 ? 3.054 -3.668 -16.458 1.00 92.00 86 PHE A C 1
ATOM 698 O O . PHE A 1 86 ? 2.995 -4.562 -17.299 1.00 92.00 86 PHE A O 1
ATOM 705 N N . GLU A 1 87 ? 3.700 -2.525 -16.696 1.00 88.00 87 GLU A N 1
ATOM 706 C CA . GLU A 1 87 ? 4.322 -2.189 -17.980 1.00 88.00 87 GLU A CA 1
ATOM 707 C C . GLU A 1 87 ? 5.520 -3.078 -18.311 1.00 88.00 87 GLU A C 1
ATOM 709 O O . GLU A 1 87 ? 5.663 -3.523 -19.450 1.00 88.00 87 GLU A O 1
ATOM 714 N N . GLY A 1 88 ? 6.368 -3.368 -17.319 1.00 91.62 88 GLY A N 1
ATOM 715 C CA . GLY A 1 88 ? 7.483 -4.299 -17.477 1.00 91.62 88 GLY A CA 1
ATOM 716 C C . GLY A 1 88 ? 7.000 -5.702 -17.841 1.00 91.62 88 GLY A C 1
ATOM 717 O O . GLY A 1 88 ? 7.523 -6.320 -18.769 1.00 91.62 88 GLY A O 1
ATOM 718 N N . THR A 1 89 ? 5.951 -6.167 -17.163 1.00 92.44 89 THR A N 1
ATOM 719 C CA . THR A 1 89 ? 5.322 -7.467 -17.427 1.00 92.44 89 THR A CA 1
ATOM 720 C C . THR A 1 89 ? 4.680 -7.506 -18.812 1.00 92.44 89 THR A C 1
ATOM 722 O O . THR A 1 89 ? 4.947 -8.424 -19.586 1.00 92.44 89 THR A O 1
ATOM 725 N N . ARG A 1 90 ? 3.892 -6.485 -19.174 1.00 88.31 90 ARG A N 1
ATOM 726 C CA . ARG A 1 90 ? 3.224 -6.400 -20.482 1.00 88.31 90 ARG A CA 1
ATOM 727 C C . ARG A 1 90 ? 4.218 -6.336 -21.641 1.00 88.31 90 ARG A C 1
ATOM 729 O O . ARG A 1 90 ? 3.951 -6.883 -22.705 1.00 88.31 90 ARG A O 1
ATOM 736 N N . ALA A 1 91 ? 5.360 -5.684 -21.443 1.00 89.56 91 ALA A N 1
ATOM 737 C CA . ALA A 1 91 ? 6.435 -5.628 -22.428 1.00 89.56 91 ALA A CA 1
ATOM 738 C C . ALA A 1 91 ? 7.260 -6.929 -22.521 1.00 89.56 91 ALA A C 1
ATOM 740 O O . ALA A 1 91 ? 8.186 -6.993 -23.325 1.00 89.56 91 ALA A O 1
ATOM 741 N N . GLY A 1 92 ? 6.950 -7.955 -21.716 1.00 91.75 92 GLY A N 1
ATOM 742 C CA . GLY A 1 92 ? 7.639 -9.247 -21.747 1.00 91.75 92 GLY A CA 1
ATOM 743 C C . GLY A 1 92 ? 9.074 -9.194 -21.220 1.00 91.75 92 GLY A C 1
ATOM 744 O O . GLY A 1 92 ? 9.911 -9.996 -21.631 1.00 91.75 92 GLY A O 1
ATOM 745 N N . ILE A 1 93 ? 9.384 -8.241 -20.337 1.00 93.69 93 ILE A N 1
ATOM 746 C CA . ILE A 1 93 ? 10.740 -8.068 -19.810 1.00 93.69 93 ILE A CA 1
ATOM 747 C C . ILE A 1 93 ? 11.107 -9.240 -18.897 1.00 93.69 93 ILE A C 1
ATOM 749 O O . ILE A 1 93 ? 10.324 -9.679 -18.054 1.00 93.69 93 ILE A O 1
ATOM 753 N N . SER A 1 94 ? 12.334 -9.740 -19.040 1.00 94.50 94 SER A N 1
ATOM 754 C CA . SER A 1 94 ? 12.861 -10.803 -18.183 1.00 94.50 94 SER A CA 1
ATOM 755 C C . SER A 1 94 ? 13.109 -10.280 -16.768 1.00 94.50 94 SER A C 1
ATOM 757 O O . SER A 1 94 ? 14.048 -9.517 -16.545 1.00 94.50 94 SER A O 1
ATOM 759 N N . LYS A 1 95 ? 12.325 -10.766 -15.794 1.00 94.12 95 LYS A N 1
ATOM 760 C CA . LYS A 1 95 ? 12.512 -10.478 -14.358 1.00 94.12 95 LYS A CA 1
ATOM 761 C C . LYS A 1 95 ? 13.946 -10.756 -13.897 1.00 94.12 95 LYS A C 1
ATOM 763 O O . LYS A 1 95 ? 14.508 -9.977 -13.133 1.00 94.12 95 LYS A O 1
ATOM 768 N N . LYS A 1 96 ? 14.549 -11.842 -14.398 1.00 94.38 96 LYS A N 1
ATOM 769 C CA . LYS A 1 96 ? 15.943 -12.195 -14.110 1.00 94.38 96 LYS A CA 1
ATOM 770 C C . LYS A 1 96 ? 16.900 -11.123 -14.629 1.00 94.38 96 LYS A C 1
ATOM 772 O O . LYS A 1 96 ? 17.683 -10.604 -13.849 1.00 94.38 96 LYS A O 1
ATOM 777 N N . ASN A 1 97 ? 16.792 -10.742 -15.903 1.00 93.31 97 ASN A N 1
ATOM 778 C CA . ASN A 1 97 ? 17.684 -9.736 -16.490 1.00 93.31 97 ASN A CA 1
ATOM 779 C C . ASN A 1 97 ? 17.526 -8.381 -15.787 1.00 93.31 97 ASN A C 1
ATOM 781 O O . ASN A 1 97 ? 18.510 -7.675 -15.586 1.00 93.31 97 ASN A O 1
ATOM 785 N N . THR A 1 98 ? 16.297 -8.021 -15.396 1.00 94.19 98 THR A N 1
ATOM 786 C CA . THR A 1 98 ? 16.033 -6.802 -14.624 1.00 94.19 98 THR A CA 1
ATOM 787 C C . THR A 1 98 ? 16.751 -6.836 -13.286 1.00 94.19 98 THR A C 1
ATOM 789 O O . THR A 1 98 ? 17.389 -5.855 -12.917 1.00 94.19 98 THR A O 1
ATOM 792 N N . HIS A 1 99 ? 16.666 -7.955 -12.569 1.00 92.38 99 HIS A N 1
ATOM 793 C CA . HIS A 1 99 ? 17.319 -8.104 -11.277 1.00 92.38 99 HIS A CA 1
ATOM 794 C C . HIS A 1 99 ? 18.847 -8.124 -11.408 1.00 92.38 99 HIS A C 1
ATOM 796 O O . HIS A 1 99 ? 19.523 -7.387 -10.697 1.00 92.38 99 HIS A O 1
ATOM 802 N N . ASP A 1 100 ? 19.384 -8.869 -12.377 1.00 91.88 100 ASP A N 1
ATOM 803 C CA . ASP A 1 100 ? 20.821 -8.919 -12.666 1.00 91.88 100 ASP A CA 1
ATOM 804 C C . ASP A 1 100 ? 21.374 -7.517 -12.980 1.00 91.88 100 ASP A C 1
ATOM 806 O O . ASP A 1 100 ? 22.456 -7.155 -12.521 1.00 91.88 100 ASP A O 1
ATOM 810 N N . LEU A 1 101 ? 20.623 -6.699 -13.731 1.00 92.31 101 LEU A N 1
ATOM 811 C CA . LEU A 1 101 ? 20.976 -5.303 -13.993 1.00 92.31 101 LEU A CA 1
ATOM 812 C C . LEU A 1 101 ? 20.865 -4.435 -12.732 1.00 92.31 101 LEU A C 1
ATOM 814 O O . LEU A 1 101 ? 21.770 -3.650 -12.454 1.00 92.31 101 LEU A O 1
ATOM 818 N N . ALA A 1 102 ? 19.785 -4.586 -11.964 1.00 91.38 102 ALA A N 1
ATOM 819 C CA . ALA A 1 102 ? 19.542 -3.814 -10.749 1.00 91.38 102 ALA A CA 1
ATOM 820 C C . ALA A 1 102 ? 20.657 -4.009 -9.706 1.00 91.38 102 ALA A C 1
ATOM 822 O O . ALA A 1 102 ? 21.090 -3.044 -9.072 1.00 91.38 102 ALA A O 1
ATOM 823 N N . MET A 1 103 ? 21.170 -5.238 -9.595 1.00 88.62 103 MET A N 1
ATOM 824 C CA . MET A 1 103 ? 22.250 -5.613 -8.681 1.00 88.62 103 MET A CA 1
ATOM 825 C C . MET A 1 103 ? 23.626 -5.064 -9.084 1.00 88.62 103 MET A C 1
ATOM 827 O O . MET A 1 103 ? 24.525 -5.042 -8.247 1.00 88.62 103 MET A O 1
ATOM 831 N N . ARG A 1 104 ? 23.823 -4.567 -10.317 1.00 88.12 104 ARG A N 1
ATOM 832 C CA . ARG A 1 104 ? 25.126 -4.009 -10.744 1.00 88.12 104 ARG A CA 1
ATOM 833 C C . ARG A 1 104 ? 25.527 -2.745 -9.993 1.00 88.12 104 ARG A C 1
ATOM 835 O O . ARG A 1 104 ? 26.716 -2.474 -9.861 1.00 88.12 104 ARG A O 1
ATOM 842 N N . ILE A 1 105 ? 24.555 -1.969 -9.509 1.00 82.31 105 ILE A N 1
ATOM 843 C CA . ILE A 1 105 ? 24.834 -0.811 -8.647 1.00 82.31 105 ILE A CA 1
ATOM 844 C C . ILE A 1 105 ? 25.311 -1.258 -7.254 1.00 82.31 105 ILE A C 1
ATOM 846 O O . ILE A 1 105 ? 26.006 -0.499 -6.576 1.00 82.31 105 ILE A O 1
ATOM 850 N N . GLY A 1 106 ? 24.987 -2.488 -6.844 1.00 75.94 106 GLY A N 1
ATOM 851 C CA . GLY A 1 106 ? 25.271 -3.002 -5.509 1.00 75.94 106 GLY A CA 1
ATOM 852 C C . GLY A 1 10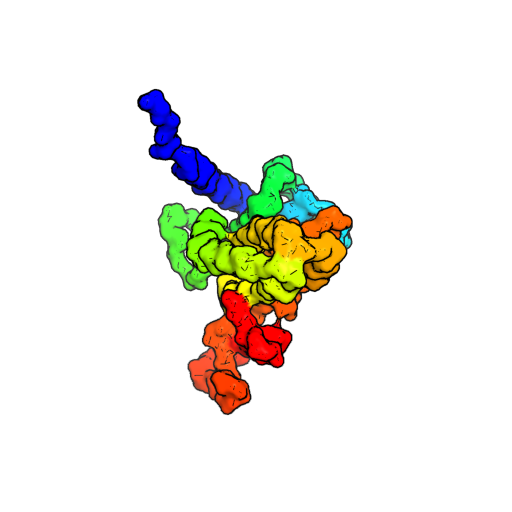6 ? 24.608 -2.161 -4.418 1.00 75.94 106 GLY A C 1
ATOM 853 O O . GLY A 1 106 ? 23.580 -1.523 -4.645 1.00 75.94 106 GLY A O 1
ATOM 854 N N . ASP A 1 107 ? 25.236 -2.120 -3.245 1.00 71.12 107 ASP A N 1
ATOM 855 C CA . ASP A 1 107 ? 24.763 -1.384 -2.064 1.00 71.12 107 ASP A CA 1
ATOM 856 C C . ASP A 1 107 ? 25.310 0.046 -1.993 1.00 71.12 107 ASP A C 1
ATOM 858 O O . ASP A 1 107 ? 25.619 0.567 -0.924 1.00 71.12 107 ASP A O 1
ATOM 862 N N . SER A 1 108 ? 25.460 0.709 -3.141 1.00 77.44 108 SER A N 1
ATOM 863 C CA . SER A 1 108 ? 26.027 2.057 -3.202 1.00 77.44 108 SER A CA 1
ATOM 864 C C . SER A 1 108 ? 25.030 3.123 -2.713 1.00 77.44 108 SER A C 1
ATOM 866 O O . SER A 1 108 ? 24.612 3.994 -3.478 1.00 77.44 108 SER A O 1
ATOM 868 N N . THR A 1 109 ? 24.663 3.100 -1.425 1.00 74.56 109 THR A N 1
ATOM 869 C CA . THR A 1 109 ? 23.803 4.113 -0.777 1.00 74.56 109 THR A CA 1
ATOM 870 C C . THR A 1 109 ? 24.404 5.514 -0.816 1.00 74.56 109 THR A C 1
ATOM 872 O O . THR A 1 109 ? 23.670 6.488 -0.694 1.00 74.56 109 THR A O 1
ATOM 875 N N . SER A 1 110 ? 25.703 5.636 -1.108 1.00 77.06 110 SER A N 1
ATOM 876 C CA . SER A 1 110 ? 26.388 6.899 -1.412 1.00 77.06 110 SER A CA 1
ATOM 877 C C . SER A 1 110 ? 25.748 7.702 -2.554 1.00 77.06 110 SER A C 1
ATOM 879 O O . SER A 1 110 ? 25.970 8.907 -2.652 1.00 77.06 110 SER A O 1
ATOM 881 N N . LEU A 1 111 ? 24.943 7.056 -3.405 1.00 77.69 111 LEU A N 1
ATOM 882 C CA . LEU A 1 111 ? 24.143 7.703 -4.449 1.00 77.69 111 LEU A CA 1
ATOM 883 C C . LEU A 1 111 ? 22.902 8.419 -3.896 1.00 77.69 111 LEU A C 1
ATOM 885 O O . LEU A 1 111 ? 22.234 9.149 -4.624 1.00 77.69 111 LEU A O 1
ATOM 889 N N . LEU A 1 112 ? 22.555 8.189 -2.631 1.00 88.88 112 LEU A N 1
ATOM 890 C CA . LEU A 1 112 ? 21.334 8.680 -2.020 1.00 88.88 112 LEU A CA 1
ATOM 891 C C . LEU A 1 112 ? 21.610 9.838 -1.055 1.00 88.88 112 LEU A C 1
ATOM 893 O O . LEU A 1 112 ? 22.617 9.858 -0.348 1.00 88.88 112 LEU A O 1
ATOM 897 N N . PRO A 1 113 ? 20.676 10.793 -0.928 1.00 89.06 113 PRO A N 1
ATOM 898 C CA . PRO A 1 113 ? 20.729 11.803 0.120 1.00 89.06 113 PRO A CA 1
ATOM 899 C C . PRO A 1 113 ? 20.321 11.192 1.475 1.00 89.06 113 PRO A C 1
ATOM 901 O O . PRO A 1 113 ? 19.235 11.470 1.991 1.00 89.06 113 PRO A O 1
ATOM 904 N N . GLU A 1 114 ? 21.198 10.370 2.063 1.00 89.44 114 GLU A N 1
ATOM 905 C CA . GLU A 1 114 ? 20.908 9.521 3.232 1.00 89.44 114 GLU A CA 1
ATOM 906 C C . GLU A 1 114 ? 20.289 10.296 4.401 1.00 89.44 114 GLU A C 1
ATOM 908 O O . GLU A 1 114 ? 19.247 9.924 4.941 1.00 89.44 114 GLU A O 1
ATOM 913 N N . THR A 1 115 ? 20.866 11.456 4.728 1.00 88.94 115 THR A N 1
ATOM 914 C CA . THR A 1 115 ? 20.381 12.309 5.825 1.00 88.94 115 THR A CA 1
ATOM 915 C C . THR A 1 115 ? 18.946 12.802 5.630 1.00 88.94 115 THR A C 1
ATOM 917 O O . THR A 1 115 ? 18.259 13.064 6.618 1.00 88.94 115 THR A O 1
ATOM 920 N N . LYS A 1 116 ? 18.475 12.951 4.383 1.00 92.12 116 LYS A N 1
ATOM 921 C CA . LYS A 1 116 ? 17.081 13.313 4.094 1.00 92.12 116 LYS A CA 1
ATOM 922 C C . LYS A 1 116 ? 16.172 12.104 4.283 1.00 92.12 116 LYS A C 1
ATOM 924 O O . LYS A 1 116 ? 15.156 12.227 4.958 1.00 92.12 116 LYS A O 1
ATOM 929 N N . ILE A 1 117 ? 16.561 10.950 3.741 1.00 93.94 117 ILE A N 1
ATOM 930 C CA . ILE A 1 117 ? 15.777 9.706 3.781 1.00 93.94 117 ILE A CA 1
ATOM 931 C C . ILE A 1 117 ? 15.574 9.221 5.224 1.00 93.94 117 ILE A C 1
ATOM 933 O O . ILE A 1 117 ? 14.455 8.873 5.609 1.00 93.94 117 ILE A O 1
ATOM 937 N N . GLN A 1 118 ? 16.625 9.269 6.048 1.00 91.94 118 GLN A N 1
ATOM 938 C CA . GLN A 1 118 ? 16.572 8.861 7.456 1.00 91.94 118 GLN A CA 1
ATOM 939 C C . GLN A 1 118 ? 15.652 9.746 8.313 1.00 91.94 118 GLN A C 1
ATOM 941 O O . GLN A 1 118 ? 15.109 9.280 9.310 1.00 91.94 118 GLN A O 1
ATOM 946 N N . LYS A 1 119 ? 15.441 11.012 7.927 1.00 93.00 119 LYS A N 1
ATOM 947 C CA . LYS A 1 119 ? 14.607 11.971 8.674 1.00 93.00 119 LYS A CA 1
ATOM 948 C C . LYS A 1 119 ? 13.122 11.928 8.319 1.00 93.00 119 LYS A C 1
ATOM 950 O O . LYS A 1 119 ? 12.334 12.563 9.017 1.00 93.00 119 LYS A O 1
ATOM 955 N N . LEU A 1 120 ? 12.730 11.241 7.244 1.00 93.81 120 LEU A N 1
ATOM 956 C CA . LEU A 1 120 ? 11.322 11.180 6.841 1.00 93.81 120 LEU A CA 1
ATOM 957 C C . LEU A 1 120 ? 10.483 10.482 7.922 1.00 93.81 120 LEU A C 1
ATOM 959 O O . LEU A 1 120 ? 10.964 9.551 8.572 1.00 93.81 120 LEU A O 1
ATOM 963 N N . SER A 1 121 ? 9.219 10.866 8.094 1.00 93.31 121 SER A N 1
ATOM 964 C CA . SER A 1 121 ? 8.277 10.035 8.856 1.00 93.31 121 SER A CA 1
ATOM 965 C C . SER A 1 121 ? 8.049 8.693 8.137 1.00 93.31 121 SER A C 1
ATOM 967 O O . SER A 1 121 ? 8.434 8.539 6.976 1.00 93.31 121 SER A O 1
ATOM 969 N N . LEU A 1 122 ? 7.470 7.686 8.804 1.00 92.25 122 LEU A N 1
ATOM 970 C CA . LEU A 1 122 ? 7.139 6.426 8.117 1.00 92.25 122 LEU A CA 1
ATOM 971 C C . LEU A 1 122 ? 6.118 6.652 6.994 1.00 92.25 122 LEU A C 1
ATOM 973 O O . LEU A 1 122 ? 6.270 6.074 5.923 1.00 92.25 122 LEU A O 1
ATOM 977 N N . ASN A 1 123 ? 5.153 7.551 7.200 1.00 92.00 123 ASN A N 1
ATOM 978 C CA . ASN A 1 123 ? 4.197 7.967 6.175 1.00 92.00 123 ASN A CA 1
ATOM 979 C C . ASN A 1 123 ? 4.892 8.625 4.980 1.00 92.00 123 ASN A C 1
ATOM 981 O O . ASN A 1 123 ? 4.659 8.232 3.843 1.00 92.00 123 ASN A O 1
ATOM 985 N N . ASP A 1 124 ? 5.790 9.582 5.220 1.00 93.38 124 ASP A N 1
ATOM 986 C CA . ASP A 1 124 ? 6.522 10.245 4.134 1.00 93.38 124 ASP A CA 1
ATOM 987 C C . ASP A 1 124 ? 7.447 9.278 3.393 1.00 93.38 124 ASP A C 1
ATOM 989 O O . ASP A 1 124 ? 7.659 9.417 2.191 1.00 93.38 124 ASP A O 1
ATOM 993 N N . PHE A 1 125 ? 7.995 8.287 4.098 1.00 95.50 125 PHE A N 1
ATOM 994 C CA . PHE A 1 125 ? 8.784 7.235 3.477 1.00 95.50 125 PHE A CA 1
ATOM 995 C C . PHE A 1 125 ? 7.925 6.312 2.603 1.00 95.50 125 PHE A C 1
ATOM 997 O O . PHE A 1 125 ? 8.318 6.021 1.478 1.00 95.50 125 PHE A O 1
ATOM 1004 N N . ALA A 1 126 ? 6.738 5.910 3.064 1.00 94.81 126 ALA A N 1
ATOM 1005 C CA . ALA A 1 126 ? 5.774 5.172 2.244 1.00 94.81 126 ALA A CA 1
ATOM 1006 C C . ALA A 1 126 ? 5.387 5.968 0.982 1.00 94.81 126 ALA A C 1
ATOM 1008 O O . ALA A 1 126 ? 5.425 5.446 -0.132 1.00 94.81 126 ALA A O 1
ATOM 1009 N N . ASN A 1 127 ? 5.134 7.271 1.135 1.00 93.12 127 ASN A N 1
ATOM 1010 C CA . ASN A 1 127 ? 4.863 8.174 0.015 1.00 93.12 127 ASN A CA 1
ATOM 1011 C C . ASN A 1 127 ? 6.053 8.270 -0.950 1.00 93.12 127 ASN A C 1
ATOM 1013 O O . ASN A 1 127 ? 5.864 8.277 -2.165 1.00 93.12 127 ASN A O 1
ATOM 1017 N N . LEU A 1 128 ? 7.288 8.315 -0.435 1.00 95.38 128 LEU A N 1
ATOM 1018 C CA . LEU A 1 128 ? 8.499 8.282 -1.256 1.00 95.38 128 LEU A CA 1
ATOM 1019 C C . LEU A 1 128 ? 8.569 6.998 -2.099 1.00 95.38 128 LEU A C 1
ATOM 1021 O O . LEU A 1 128 ? 8.878 7.083 -3.287 1.00 95.38 128 LEU A O 1
ATOM 1025 N N . LEU A 1 129 ? 8.254 5.831 -1.524 1.00 96.94 129 LEU A N 1
ATOM 1026 C CA . LEU A 1 129 ? 8.202 4.567 -2.271 1.00 96.94 129 LEU A CA 1
ATOM 1027 C C . LEU A 1 129 ? 7.156 4.624 -3.397 1.00 96.94 129 LEU A C 1
ATOM 1029 O O . LEU A 1 129 ? 7.456 4.254 -4.533 1.00 96.94 129 LEU A O 1
ATOM 1033 N N . GLY A 1 130 ? 5.962 5.157 -3.115 1.00 94.44 130 GLY A N 1
ATOM 1034 C CA . GLY A 1 130 ? 4.914 5.368 -4.118 1.00 94.44 130 GLY A CA 1
ATOM 1035 C C . GLY A 1 130 ? 5.353 6.292 -5.263 1.00 94.44 130 GLY A C 1
ATOM 1036 O O . GLY A 1 130 ? 5.141 5.975 -6.437 1.00 94.44 130 GLY A O 1
ATOM 1037 N N . TRP A 1 131 ? 6.037 7.395 -4.943 1.00 92.50 131 TRP A N 1
ATOM 1038 C CA . TRP A 1 131 ? 6.615 8.302 -5.938 1.00 92.50 131 TRP A CA 1
ATOM 1039 C C . TRP A 1 131 ? 7.680 7.626 -6.802 1.00 92.50 131 TRP A C 1
ATOM 1041 O O . TRP A 1 131 ? 7.641 7.753 -8.027 1.00 92.50 131 TRP A O 1
ATOM 1051 N N . ILE A 1 132 ? 8.612 6.889 -6.190 1.00 95.00 132 ILE A N 1
ATOM 1052 C CA . ILE A 1 132 ? 9.656 6.148 -6.913 1.00 95.00 132 ILE A CA 1
ATOM 1053 C C . ILE A 1 132 ? 9.021 5.128 -7.861 1.00 95.00 132 ILE A C 1
ATOM 1055 O O . ILE A 1 132 ? 9.430 5.044 -9.019 1.00 95.00 132 ILE A O 1
ATOM 1059 N N . HIS A 1 133 ? 7.999 4.391 -7.413 1.00 94.62 133 HIS A N 1
ATOM 1060 C CA . HIS A 1 133 ? 7.274 3.444 -8.264 1.00 94.62 133 HIS A CA 1
ATOM 1061 C C . HIS A 1 133 ? 6.605 4.131 -9.452 1.00 94.62 133 HIS A C 1
ATOM 1063 O O . HIS A 1 133 ? 6.764 3.682 -10.585 1.00 94.62 133 HIS A O 1
ATOM 1069 N N . SER A 1 134 ? 5.897 5.237 -9.212 1.00 90.25 134 SER A N 1
ATOM 1070 C CA . SER A 1 134 ? 5.201 5.996 -10.256 1.00 90.25 134 SER A CA 1
ATOM 1071 C C . SER A 1 134 ? 6.165 6.563 -11.306 1.00 90.25 134 SER A C 1
ATOM 1073 O O . SER A 1 134 ? 5.965 6.391 -12.515 1.00 90.25 134 SER A O 1
ATOM 1075 N N . LEU A 1 135 ? 7.256 7.194 -10.862 1.00 87.94 135 LEU A N 1
ATOM 1076 C CA . LEU A 1 135 ? 8.287 7.730 -11.753 1.00 87.94 135 LEU A CA 1
ATOM 1077 C C . LEU A 1 135 ? 8.980 6.605 -12.531 1.00 87.94 135 LEU A C 1
ATOM 1079 O O . LEU A 1 135 ? 9.079 6.661 -13.757 1.00 87.94 135 LEU A O 1
ATOM 1083 N N . GLY A 1 136 ? 9.391 5.561 -11.811 1.00 87.81 136 GLY A N 1
ATOM 1084 C CA . GLY A 1 136 ? 10.102 4.402 -12.336 1.00 87.81 136 GLY A CA 1
ATOM 1085 C C . GLY A 1 136 ? 9.258 3.465 -13.199 1.00 87.81 136 GLY A C 1
ATOM 1086 O O . GLY A 1 136 ? 9.813 2.601 -13.861 1.00 87.81 136 GLY A O 1
ATOM 1087 N N . SER A 1 137 ? 7.934 3.602 -13.223 1.00 85.31 137 SER A N 1
ATOM 1088 C CA . SER A 1 137 ? 7.066 2.779 -14.078 1.00 85.31 137 SER A CA 1
ATOM 1089 C C . SER A 1 137 ? 6.629 3.536 -15.330 1.00 85.31 137 SER A C 1
ATOM 1091 O O . SER A 1 137 ? 6.693 2.977 -16.427 1.00 85.31 137 SER A O 1
ATOM 1093 N N . TYR A 1 138 ? 6.254 4.814 -15.183 1.00 76.69 138 TYR A N 1
ATOM 1094 C CA . TYR A 1 138 ? 5.473 5.537 -16.196 1.00 76.69 138 TYR A CA 1
ATOM 1095 C C . TYR A 1 138 ? 6.133 6.803 -16.757 1.00 76.69 138 TYR A C 1
ATOM 1097 O O . TYR A 1 138 ? 5.716 7.274 -17.811 1.00 76.69 138 TYR A O 1
ATOM 1105 N N . HIS A 1 139 ? 7.144 7.364 -16.086 1.00 71.12 139 HIS A N 1
ATOM 1106 C CA . HIS A 1 139 ? 7.717 8.673 -16.446 1.00 71.12 139 HIS A CA 1
ATOM 1107 C C . HIS A 1 139 ? 9.139 8.585 -17.024 1.00 71.12 139 HIS A C 1
ATOM 1109 O O . HIS A 1 139 ? 9.752 9.601 -17.349 1.00 71.12 139 HIS A O 1
ATOM 1115 N N . LEU A 1 140 ? 9.658 7.368 -17.174 1.00 72.44 140 LEU A N 1
ATOM 1116 C CA . LEU A 1 140 ? 10.937 7.061 -17.807 1.00 72.44 140 LEU A CA 1
ATOM 1117 C C . LEU A 1 140 ? 10.714 6.408 -19.194 1.00 72.44 140 LEU A C 1
ATOM 1119 O O . LEU A 1 140 ? 9.759 5.643 -19.346 1.00 72.44 140 LEU A O 1
ATOM 1123 N N . PRO A 1 141 ? 11.590 6.646 -20.195 1.00 59.50 141 PRO A N 1
ATOM 1124 C CA . PRO A 1 141 ? 12.767 7.514 -20.144 1.00 59.50 141 PRO A CA 1
ATOM 1125 C C . PRO A 1 141 ? 12.396 9.003 -20.235 1.00 59.50 141 PRO A C 1
ATOM 1127 O O . PRO A 1 141 ? 11.449 9.383 -20.922 1.00 59.50 141 PRO A O 1
ATOM 1130 N N . LEU A 1 142 ? 13.186 9.838 -19.549 1.00 59.25 142 LEU A N 1
ATOM 1131 C CA . LEU A 1 142 ? 13.000 11.286 -19.398 1.00 59.25 142 LEU A CA 1
ATOM 1132 C C . LEU A 1 142 ? 13.062 12.025 -20.748 1.00 59.25 142 LEU A C 1
ATOM 1134 O O . LEU A 1 142 ? 14.092 12.586 -21.120 1.00 59.25 142 LEU A O 1
ATOM 1138 N N . SER A 1 143 ? 11.966 12.040 -21.500 1.00 50.16 143 SER A N 1
ATOM 1139 C CA . SER A 1 143 ? 11.793 12.991 -22.595 1.00 50.16 143 SER A CA 1
ATOM 1140 C C . SER A 1 143 ? 11.252 14.289 -21.998 1.00 50.16 143 SER A C 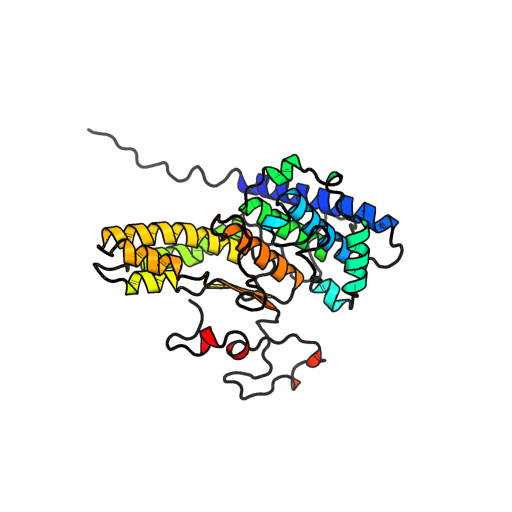1
ATOM 1142 O O . SER A 1 143 ? 10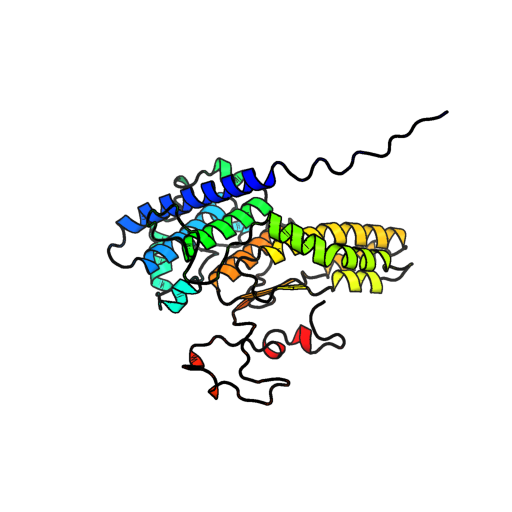.136 14.346 -21.491 1.00 50.16 143 SER A O 1
ATOM 1144 N N . LEU A 1 144 ? 12.106 15.319 -21.989 1.00 42.75 144 LEU A N 1
ATOM 1145 C CA . LEU A 1 144 ? 11.781 16.688 -21.587 1.00 42.75 144 LEU A CA 1
ATOM 1146 C C . LEU A 1 144 ? 10.522 17.160 -22.319 1.00 42.75 144 LEU A C 1
ATOM 1148 O O . LEU A 1 144 ? 10.591 17.571 -23.471 1.00 42.75 144 LEU A O 1
ATOM 1152 N N . ASN A 1 145 ? 9.388 17.135 -21.632 1.00 38.44 145 ASN A N 1
ATOM 1153 C CA . ASN A 1 145 ? 8.279 18.032 -21.891 1.00 38.44 145 ASN A CA 1
ATOM 1154 C C . ASN A 1 145 ? 7.561 18.289 -20.568 1.00 38.44 145 ASN A C 1
ATOM 1156 O O . ASN A 1 145 ? 6.764 17.487 -20.096 1.00 38.44 145 ASN A O 1
ATOM 1160 N N . HIS A 1 146 ? 7.802 19.475 -20.006 1.00 37.66 146 HIS A N 1
ATOM 1161 C CA . HIS A 1 146 ? 6.999 20.096 -18.945 1.00 37.66 146 HIS A CA 1
ATOM 1162 C C . HIS A 1 146 ? 5.559 20.437 -19.404 1.00 37.66 146 HIS A C 1
ATOM 1164 O O . HIS A 1 146 ? 4.901 21.302 -18.832 1.00 37.66 146 HIS A O 1
ATOM 1170 N N . GLY A 1 147 ? 5.060 19.781 -20.454 1.00 34.31 147 GLY A N 1
ATOM 1171 C CA . GLY A 1 147 ? 3.745 19.978 -21.039 1.00 34.31 147 GLY A CA 1
ATOM 1172 C C . GLY A 1 147 ? 2.990 18.659 -21.031 1.00 34.31 147 GLY A C 1
ATOM 1173 O O . GLY A 1 147 ? 3.323 17.751 -21.784 1.00 34.31 147 GLY A O 1
ATOM 1174 N N . SER A 1 148 ? 1.956 18.596 -20.194 1.00 35.34 148 SER A N 1
ATOM 1175 C CA . SER A 1 148 ? 1.032 17.476 -19.979 1.00 35.34 148 SER A CA 1
ATOM 1176 C C . SER A 1 148 ? 1.627 16.243 -19.274 1.00 35.34 148 SER A C 1
ATOM 1178 O O . SER A 1 148 ? 2.192 15.349 -19.891 1.00 35.34 148 SER A O 1
ATOM 1180 N N . PHE A 1 149 ? 1.370 16.142 -17.963 1.00 40.75 149 PHE A N 1
ATOM 1181 C CA . PHE A 1 149 ? 1.332 14.892 -17.176 1.00 40.75 149 PHE A CA 1
ATOM 1182 C C . PHE A 1 149 ? 0.223 13.940 -17.682 1.00 40.75 149 PHE A C 1
ATOM 1184 O O . PHE A 1 149 ? -0.576 13.407 -16.914 1.00 40.75 149 PHE A O 1
ATOM 1191 N N . GLN A 1 150 ? 0.072 13.796 -18.997 1.00 47.50 150 GLN A N 1
ATOM 1192 C CA . GLN A 1 150 ? -1.096 13.177 -19.591 1.00 47.50 150 GLN A CA 1
ATOM 1193 C C . GLN A 1 150 ? -0.751 12.351 -20.823 1.00 47.50 150 GLN A C 1
ATOM 1195 O O . GLN A 1 150 ? -0.399 12.873 -21.875 1.00 47.50 150 GLN A O 1
ATOM 1200 N N . ARG A 1 151 ? -1.092 11.068 -20.654 1.00 45.28 151 ARG A N 1
ATOM 1201 C CA . ARG A 1 151 ? -1.555 10.084 -21.640 1.00 45.28 151 ARG A CA 1
ATOM 1202 C C . ARG A 1 151 ? -0.507 9.099 -22.133 1.00 45.28 151 ARG A C 1
ATOM 1204 O O . ARG A 1 151 ? 0.047 9.283 -23.208 1.00 45.28 151 ARG A O 1
ATOM 1211 N N . THR A 1 152 ? -0.512 7.948 -21.449 1.00 39.97 152 THR A N 1
ATOM 1212 C CA . THR A 1 152 ? -0.810 6.702 -22.179 1.00 39.97 152 THR A CA 1
ATOM 1213 C C . THR A 1 152 ? -1.646 5.663 -21.407 1.00 39.97 152 THR A C 1
ATOM 1215 O O . THR A 1 152 ? -2.274 4.854 -22.075 1.00 39.97 152 THR A O 1
ATOM 1218 N N . LEU A 1 153 ? -1.729 5.640 -20.060 1.00 41.53 153 LEU A N 1
ATOM 1219 C CA . LEU A 1 153 ? -2.189 4.402 -19.371 1.00 41.53 153 LEU A CA 1
ATOM 1220 C C . LEU A 1 153 ? -3.111 4.522 -18.138 1.00 41.53 153 LEU A C 1
ATOM 1222 O O . LEU A 1 153 ? -3.343 3.528 -17.464 1.00 41.53 153 LEU A O 1
ATOM 1226 N N . GLY A 1 154 ? -3.680 5.689 -17.824 1.00 44.84 154 GLY A N 1
ATOM 1227 C CA . GLY A 1 154 ? -4.705 5.798 -16.763 1.00 44.84 154 GLY A CA 1
ATOM 1228 C C . GLY A 1 154 ? -4.214 5.645 -15.312 1.00 44.84 154 GLY A C 1
ATOM 1229 O O . GLY A 1 154 ? -4.978 5.942 -14.399 1.00 44.84 154 GLY A O 1
ATOM 1230 N N . ALA A 1 155 ? -2.951 5.278 -15.081 1.00 51.25 155 ALA A N 1
ATOM 1231 C CA . ALA A 1 155 ? -2.328 5.282 -13.760 1.00 51.25 155 ALA A CA 1
ATOM 1232 C C . ALA A 1 155 ? -1.934 6.715 -13.352 1.00 51.25 155 ALA A C 1
ATOM 1234 O O . ALA A 1 155 ? -0.852 7.200 -13.687 1.00 51.25 155 ALA A O 1
ATOM 1235 N N . TYR A 1 156 ? -2.829 7.414 -12.653 1.00 58.03 156 TYR A N 1
ATOM 1236 C CA . TYR A 1 156 ? -2.517 8.689 -12.005 1.00 58.03 156 TYR A CA 1
ATOM 1237 C C . TYR A 1 156 ? -2.068 8.421 -10.571 1.00 58.03 156 TYR A C 1
ATOM 1239 O O . TYR A 1 156 ? -2.806 7.833 -9.782 1.00 58.03 156 TYR A O 1
ATOM 1247 N N . TYR A 1 157 ? -0.865 8.877 -10.215 1.00 68.12 157 TYR A N 1
ATOM 1248 C CA . TYR A 1 157 ? -0.473 8.930 -8.811 1.00 68.12 157 TYR A CA 1
ATOM 1249 C C . TYR A 1 157 ? -1.426 9.880 -8.080 1.00 68.12 157 TYR A C 1
ATOM 1251 O O . TYR A 1 157 ? -1.495 11.066 -8.409 1.00 68.12 157 TYR A O 1
ATOM 1259 N N . THR A 1 158 ? -2.182 9.353 -7.119 1.00 81.69 158 THR A N 1
ATOM 1260 C CA . THR A 1 158 ? -3.059 10.165 -6.273 1.00 81.69 158 THR A CA 1
ATOM 1261 C C . THR A 1 158 ? -2.206 10.769 -5.160 1.00 81.69 158 THR A C 1
ATOM 1263 O O . THR A 1 158 ? -1.570 10.010 -4.430 1.00 81.69 158 THR A O 1
ATOM 1266 N N . PRO A 1 159 ? -2.155 12.103 -5.009 1.00 85.44 159 PRO A N 1
ATOM 1267 C CA . PRO A 1 159 ? -1.445 12.712 -3.891 1.00 85.44 159 PRO A CA 1
ATOM 1268 C C . PRO A 1 159 ? -2.026 12.254 -2.547 1.00 85.44 159 PRO A C 1
ATOM 1270 O O . PRO A 1 159 ? -3.245 12.095 -2.420 1.00 85.44 159 PRO A O 1
ATOM 1273 N N . GLN A 1 160 ? -1.172 12.061 -1.536 1.00 88.12 160 GLN A N 1
ATOM 1274 C CA . GLN A 1 160 ? -1.596 11.533 -0.233 1.00 88.12 160 GLN A CA 1
ATOM 1275 C C . GLN A 1 160 ? -2.650 12.437 0.417 1.00 88.12 160 GLN A C 1
ATOM 1277 O O . GLN A 1 160 ? -3.629 11.940 0.963 1.00 88.12 160 GLN A O 1
ATOM 1282 N N . SER A 1 161 ? -2.505 13.758 0.287 1.00 90.06 161 SER A N 1
ATOM 1283 C CA . SER A 1 161 ? -3.474 14.732 0.807 1.00 90.06 161 SER A CA 1
ATOM 1284 C C . SER A 1 161 ? -4.886 14.559 0.227 1.00 90.06 161 SER A C 1
ATOM 1286 O O . SER A 1 161 ? -5.880 14.713 0.939 1.00 90.06 161 SER A O 1
ATOM 1288 N N . ILE A 1 162 ? -4.988 14.189 -1.053 1.00 91.75 162 ILE A N 1
ATOM 1289 C CA . ILE A 1 162 ? -6.266 13.914 -1.720 1.00 91.75 162 ILE A CA 1
ATOM 1290 C C . ILE A 1 162 ? -6.856 12.590 -1.232 1.00 91.75 162 ILE A C 1
ATOM 1292 O O . ILE A 1 162 ? -8.053 12.531 -0.942 1.00 91.75 162 ILE A O 1
ATOM 1296 N N . ALA A 1 163 ? -6.031 11.549 -1.094 1.00 94.00 163 ALA A N 1
ATOM 1297 C CA . ALA A 1 163 ? -6.471 10.272 -0.536 1.00 94.00 163 ALA A CA 1
ATOM 1298 C C . ALA A 1 163 ? -6.994 10.446 0.902 1.00 94.00 163 ALA A C 1
ATOM 1300 O O . ALA A 1 163 ? -8.107 10.019 1.202 1.00 94.00 163 ALA A O 1
ATOM 1301 N N . ASP A 1 164 ? -6.258 11.171 1.750 1.00 95.00 164 ASP A N 1
ATOM 1302 C CA . ASP A 1 164 ? -6.649 11.497 3.128 1.00 95.00 164 ASP A CA 1
ATOM 1303 C C . ASP A 1 164 ? -7.976 12.244 3.198 1.00 95.00 164 ASP A C 1
ATOM 1305 O O . ASP A 1 164 ? -8.840 11.916 4.017 1.00 95.00 164 ASP A O 1
ATOM 1309 N N . TYR A 1 165 ? -8.174 13.215 2.309 1.00 96.56 165 TYR A N 1
ATOM 1310 C CA . TYR A 1 165 ? -9.431 13.940 2.215 1.00 96.56 165 TYR A CA 1
ATOM 1311 C C . TYR A 1 165 ? -10.605 13.014 1.865 1.00 96.56 165 TYR A C 1
ATOM 1313 O O . TYR A 1 165 ? -11.625 13.028 2.561 1.00 96.56 165 TYR A O 1
ATOM 1321 N N . ILE A 1 166 ? -10.461 12.183 0.827 1.00 96.88 166 ILE A N 1
ATOM 1322 C CA . ILE A 1 166 ? -11.516 11.268 0.365 1.00 96.88 166 ILE A CA 1
ATOM 1323 C C . ILE A 1 166 ? -11.835 10.214 1.430 1.00 96.88 166 ILE A C 1
ATOM 1325 O O . ILE A 1 166 ? -13.008 10.004 1.746 1.00 96.88 166 ILE A O 1
ATOM 1329 N N . VAL A 1 167 ? -10.821 9.579 2.019 1.00 97.44 167 VAL A N 1
ATOM 1330 C CA . VAL A 1 167 ? -10.999 8.559 3.065 1.00 97.44 167 VAL A CA 1
ATOM 1331 C C . VAL A 1 167 ? -11.690 9.155 4.285 1.00 97.44 167 VAL A C 1
ATOM 1333 O O . VAL A 1 167 ? -12.656 8.586 4.795 1.00 97.44 167 VAL A O 1
ATOM 1336 N N . ASN A 1 168 ? -11.271 10.344 4.718 1.00 96.88 168 ASN A N 1
ATOM 1337 C CA . ASN A 1 168 ? -11.902 11.023 5.841 1.00 96.88 168 ASN A CA 1
ATOM 1338 C C . ASN A 1 168 ? -13.366 11.394 5.545 1.00 96.88 168 ASN A C 1
ATOM 1340 O O . ASN A 1 168 ? -14.221 11.199 6.405 1.00 96.88 168 ASN A O 1
ATOM 1344 N N . LEU A 1 169 ? -13.689 11.884 4.344 1.00 97.25 169 LEU A N 1
ATOM 1345 C CA . LEU A 1 169 ? -15.081 12.150 3.963 1.00 97.25 169 LEU A CA 1
ATOM 1346 C C . LEU A 1 169 ? -15.938 10.880 3.91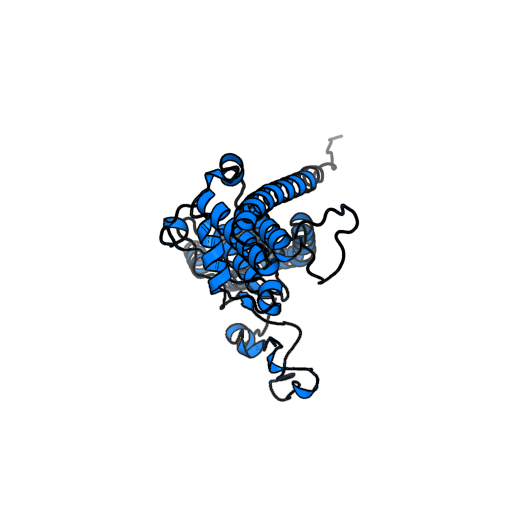0 1.00 97.25 169 LEU A C 1
ATOM 1348 O O . LEU A 1 169 ? -17.100 10.913 4.312 1.00 97.25 169 LEU A O 1
ATOM 1352 N N . THR A 1 170 ? -15.365 9.783 3.421 1.00 96.12 170 THR A N 1
ATOM 1353 C CA . THR A 1 170 ? -16.083 8.526 3.175 1.00 96.12 170 THR A CA 1
ATOM 1354 C C . THR A 1 170 ? -16.343 7.769 4.474 1.00 96.12 170 THR A C 1
ATOM 1356 O O . THR A 1 170 ? -17.462 7.337 4.736 1.00 96.12 170 THR A O 1
ATOM 1359 N N . MET A 1 171 ? -15.322 7.633 5.321 1.00 95.94 171 MET A N 1
ATOM 1360 C CA . MET A 1 171 ? -15.347 6.677 6.429 1.00 95.94 171 MET A CA 1
ATOM 1361 C C . MET A 1 171 ? -15.612 7.306 7.794 1.00 95.94 171 MET A C 1
ATOM 1363 O O . MET A 1 171 ? -16.173 6.645 8.668 1.00 95.94 171 MET A O 1
ATOM 1367 N N . LYS A 1 172 ? -15.233 8.574 8.016 1.00 96.00 172 LYS A N 1
ATOM 1368 C CA . LYS A 1 172 ? -15.221 9.175 9.363 1.00 96.00 172 LYS A CA 1
ATOM 1369 C C . LYS A 1 172 ? -16.569 9.062 10.071 1.00 96.00 172 LYS A C 1
ATOM 1371 O O . LYS A 1 172 ? -16.616 8.647 11.225 1.00 96.00 172 LYS A O 1
ATOM 1376 N N . ASN A 1 173 ? -17.659 9.410 9.389 1.00 95.94 173 ASN A N 1
ATOM 1377 C CA . ASN A 1 173 ? -18.994 9.381 9.988 1.00 95.94 173 ASN A CA 1
ATOM 1378 C C . ASN A 1 173 ? -19.420 7.956 10.370 1.00 95.94 173 ASN A C 1
ATOM 1380 O O . ASN A 1 173 ? -19.987 7.766 11.446 1.00 95.94 173 ASN A O 1
ATOM 1384 N N . GLY A 1 174 ? -19.118 6.966 9.523 1.00 95.06 174 GLY A N 1
ATOM 1385 C CA . GLY A 1 174 ? -19.389 5.554 9.796 1.00 95.06 174 GLY A CA 1
ATOM 1386 C C . GLY A 1 174 ? -18.580 5.046 10.988 1.00 95.06 174 GLY A C 1
ATOM 1387 O O . GLY A 1 174 ? -19.150 4.514 11.936 1.00 95.06 174 GLY A O 1
ATOM 1388 N N . LEU A 1 175 ? -17.273 5.317 11.015 1.00 95.81 175 LEU A N 1
ATOM 1389 C CA . LEU A 1 175 ? -16.403 4.942 12.134 1.00 95.81 175 LEU A CA 1
ATOM 1390 C C . LEU A 1 175 ? -16.835 5.605 13.449 1.00 95.81 175 LEU A C 1
ATOM 1392 O O . LEU A 1 175 ? -16.829 4.969 14.499 1.00 95.81 175 LEU A O 1
ATOM 1396 N N . GLU A 1 176 ? -17.267 6.868 13.417 1.00 96.12 176 GLU A N 1
ATOM 1397 C CA . GLU A 1 176 ? -17.820 7.533 14.599 1.00 96.12 176 GLU A CA 1
ATOM 1398 C C . GLU A 1 176 ? -19.116 6.880 15.094 1.00 96.12 176 GLU A C 1
ATOM 1400 O O . GLU A 1 176 ? -19.342 6.813 16.304 1.00 96.12 176 GLU A O 1
ATOM 1405 N N . GLN A 1 177 ? -19.981 6.415 14.189 1.00 94.25 177 GLN A N 1
ATOM 1406 C CA . GLN A 1 177 ? -21.182 5.667 14.563 1.00 94.25 177 GLN A CA 1
ATOM 1407 C C . GLN A 1 177 ? -20.819 4.325 15.203 1.00 94.25 177 GLN A C 1
ATOM 1409 O O . GLN A 1 177 ? -21.363 4.021 16.261 1.00 94.25 177 GLN A O 1
ATOM 1414 N N . GLN A 1 178 ? -19.860 3.589 14.633 1.00 93.44 178 GLN A N 1
ATOM 1415 C CA . GLN A 1 178 ? -19.382 2.320 15.190 1.00 93.44 178 GLN A CA 1
ATOM 1416 C C . GLN A 1 178 ? -18.781 2.506 16.588 1.00 93.44 178 GLN A C 1
ATOM 1418 O O . GLN A 1 178 ? -19.178 1.825 17.528 1.00 93.44 178 GLN A O 1
ATOM 1423 N N . VAL A 1 179 ? -17.918 3.513 16.781 1.00 94.81 179 VAL A N 1
ATOM 1424 C CA . VAL A 1 179 ? -17.377 3.828 18.114 1.00 94.81 179 VAL A CA 1
ATOM 1425 C C . VAL A 1 179 ? -18.498 4.183 19.096 1.00 94.81 179 VAL A C 1
ATOM 1427 O O . VAL A 1 179 ? -18.487 3.715 20.229 1.00 94.81 179 VAL A O 1
ATOM 1430 N N . ARG A 1 180 ? -19.501 4.975 18.693 1.00 93.06 180 ARG A N 1
ATOM 1431 C CA . ARG A 1 180 ? -20.645 5.298 19.569 1.00 93.06 180 ARG A CA 1
ATOM 1432 C C . ARG A 1 180 ? -21.505 4.080 19.914 1.00 93.06 180 ARG A C 1
ATOM 1434 O O . ARG A 1 180 ? -22.107 4.086 20.986 1.00 93.06 180 ARG A O 1
ATOM 1441 N N . ALA A 1 181 ? -21.569 3.085 19.031 1.00 90.88 181 ALA A N 1
ATOM 1442 C CA . ALA A 1 181 ? -22.332 1.857 19.225 1.00 90.88 181 ALA A CA 1
ATOM 1443 C C . ALA A 1 181 ? -21.674 0.878 20.212 1.00 90.88 181 ALA A C 1
ATOM 1445 O O . ALA A 1 181 ? -22.356 -0.030 20.686 1.00 90.88 181 ALA A O 1
ATOM 1446 N N . ILE A 1 182 ? -20.398 1.085 20.572 1.00 91.44 182 ILE A N 1
ATOM 1447 C CA . ILE A 1 182 ? -19.726 0.305 21.618 1.00 91.44 182 ILE A CA 1
ATOM 1448 C C . ILE A 1 182 ? -20.511 0.447 22.924 1.00 91.44 182 ILE A C 1
ATOM 1450 O O . ILE A 1 182 ? -20.610 1.533 23.510 1.00 91.44 182 ILE A O 1
ATOM 1454 N N . SER A 1 183 ? -21.116 -0.664 23.335 1.00 82.19 183 SER A N 1
ATOM 1455 C CA . SER A 1 183 ? -22.143 -0.707 24.371 1.00 82.19 183 SER A CA 1
ATOM 1456 C C . SER A 1 183 ? -21.604 -1.213 25.710 1.00 82.19 183 SER A C 1
ATOM 1458 O O . SER A 1 183 ? -20.497 -1.741 25.821 1.00 82.19 183 SER A O 1
ATOM 1460 N N . LYS A 1 184 ? -22.382 -0.990 26.775 1.00 76.69 184 LYS A N 1
ATOM 1461 C CA . LYS A 1 184 ? -21.954 -1.258 28.150 1.00 76.69 184 LYS A CA 1
ATOM 1462 C C . LYS A 1 184 ? -21.751 -2.757 28.390 1.00 76.69 184 LYS A C 1
ATOM 1464 O O . LYS A 1 184 ? -22.683 -3.529 28.196 1.00 76.69 184 LYS A O 1
ATOM 1469 N N . ASN A 1 185 ? -20.574 -3.134 28.889 1.00 70.00 185 ASN A N 1
ATOM 1470 C CA . ASN A 1 185 ? -20.168 -4.509 29.208 1.00 70.00 185 ASN A CA 1
ATOM 1471 C C . ASN A 1 185 ? -20.271 -5.514 28.038 1.00 70.00 185 ASN A C 1
ATOM 1473 O O . ASN A 1 185 ? -20.387 -6.711 28.291 1.00 70.00 185 ASN A O 1
ATOM 1477 N N . ALA A 1 186 ? -20.247 -5.061 26.780 1.00 79.44 186 ALA A N 1
ATOM 1478 C CA . ALA A 1 186 ? -20.322 -5.943 25.614 1.00 79.44 186 ALA A CA 1
ATOM 1479 C C . ALA A 1 186 ? -19.041 -5.858 24.775 1.00 79.44 186 ALA A C 1
ATOM 1481 O O . ALA A 1 186 ? -18.749 -4.818 24.179 1.00 79.44 186 ALA A O 1
ATOM 1482 N N . THR A 1 187 ? -18.296 -6.964 24.697 1.00 85.75 187 THR A N 1
ATOM 1483 C CA . THR A 1 187 ? -17.105 -7.073 23.839 1.00 85.75 187 THR A CA 1
ATOM 1484 C C . THR A 1 187 ? -17.474 -7.116 22.359 1.00 85.75 187 THR A C 1
ATOM 1486 O O . THR A 1 187 ? -16.762 -6.531 21.550 1.00 85.75 187 THR A O 1
ATOM 1489 N N . SER A 1 188 ? -18.634 -7.686 22.015 1.00 87.81 188 SER A N 1
ATOM 1490 C CA . SER A 1 188 ? -19.064 -7.901 20.627 1.00 87.81 188 SER A CA 1
ATOM 1491 C C . SER A 1 188 ? -19.051 -6.623 19.786 1.00 87.81 188 SER A C 1
ATOM 1493 O O . SER A 1 188 ? -18.486 -6.607 18.709 1.00 87.81 188 SER A O 1
ATOM 1495 N N . SER A 1 189 ? -19.570 -5.503 20.300 1.00 88.06 189 SER A N 1
ATOM 1496 C CA . SER A 1 189 ? -19.563 -4.228 19.557 1.00 88.06 189 SER A CA 1
ATOM 1497 C C . SER A 1 189 ? -18.161 -3.632 19.346 1.00 88.06 189 SER A C 1
ATOM 1499 O O . SER A 1 189 ? -17.953 -2.837 18.432 1.00 88.06 189 SER A O 1
ATOM 1501 N N . PHE A 1 190 ? -17.193 -3.990 20.194 1.00 91.31 190 PHE A N 1
ATOM 1502 C CA . PHE A 1 190 ? -15.791 -3.600 20.029 1.00 91.31 190 PHE A CA 1
ATOM 1503 C C . PHE A 1 190 ? -15.065 -4.539 19.051 1.00 91.31 190 PHE A C 1
ATOM 1505 O O . PHE A 1 190 ? -14.293 -4.069 18.217 1.00 91.31 190 PHE A O 1
ATOM 1512 N N . GLU A 1 191 ? -15.370 -5.838 19.097 1.00 91.00 191 GLU A N 1
ATOM 1513 C CA . GLU A 1 191 ? -14.931 -6.837 18.113 1.00 91.00 191 GLU A CA 1
ATOM 1514 C C . GLU A 1 191 ? -15.471 -6.516 16.708 1.00 91.00 191 GLU A C 1
ATOM 1516 O O . GLU A 1 191 ? -14.720 -6.550 15.735 1.00 91.00 191 GLU A O 1
ATOM 1521 N N . ASP A 1 192 ? -16.735 -6.098 16.595 1.00 90.00 192 ASP A N 1
ATOM 1522 C CA . ASP A 1 192 ? -17.362 -5.649 15.344 1.00 90.00 192 ASP A CA 1
ATOM 1523 C C . ASP A 1 192 ? -16.610 -4.454 14.735 1.00 90.00 192 ASP A C 1
ATOM 1525 O O . ASP A 1 192 ? -16.371 -4.403 13.531 1.00 90.00 192 ASP A O 1
ATOM 1529 N N . PHE A 1 193 ? -16.181 -3.496 15.564 1.00 92.00 193 PHE A N 1
ATOM 1530 C CA . PHE A 1 193 ? -15.383 -2.359 15.099 1.00 92.00 193 PHE A CA 1
ATOM 1531 C C . PHE A 1 193 ? -14.005 -2.798 14.572 1.00 92.00 193 PHE A C 1
ATOM 1533 O O . PHE A 1 193 ? -13.533 -2.275 13.562 1.00 92.00 193 PHE A O 1
ATOM 1540 N N . LEU A 1 194 ? -13.342 -3.738 15.250 1.00 92.00 194 LEU A N 1
ATOM 1541 C CA . LEU A 1 194 ? -12.015 -4.222 14.855 1.00 92.00 194 LEU A CA 1
ATOM 1542 C C . LEU A 1 194 ? -12.057 -5.205 13.677 1.00 92.00 194 LEU A C 1
ATOM 1544 O O . LEU A 1 194 ? -11.064 -5.346 12.966 1.00 92.00 194 LEU A O 1
ATOM 1548 N N . SER A 1 195 ? -13.208 -5.829 13.425 1.00 91.00 195 SER A N 1
ATOM 1549 C CA . SER A 1 195 ? -13.422 -6.760 12.313 1.00 91.00 195 SER A CA 1
ATOM 1550 C C . SER A 1 195 ? -13.824 -6.095 10.991 1.00 91.00 195 SER A C 1
ATOM 1552 O O . SER A 1 195 ? -13.970 -6.808 10.001 1.00 91.00 195 SER A O 1
ATOM 1554 N N . LEU A 1 196 ? -13.942 -4.759 10.940 1.00 92.88 196 LEU A N 1
ATOM 1555 C CA . LEU A 1 196 ? -14.284 -4.015 9.719 1.00 92.88 196 LEU A CA 1
ATOM 1556 C C . LEU A 1 196 ? -13.335 -4.337 8.556 1.00 92.88 196 LEU A C 1
ATOM 1558 O O . LEU A 1 196 ? -12.122 -4.168 8.682 1.00 92.88 196 LEU A O 1
ATOM 1562 N N . ARG A 1 197 ? -13.895 -4.740 7.411 1.00 94.38 197 ARG A N 1
ATOM 1563 C CA . ARG A 1 197 ? -13.161 -5.171 6.209 1.00 94.38 197 ARG A CA 1
ATOM 1564 C C . ARG A 1 197 ? -13.177 -4.100 5.144 1.00 94.38 197 ARG A C 1
ATOM 1566 O O . ARG A 1 197 ? -14.205 -3.861 4.526 1.00 94.38 197 ARG A O 1
ATOM 1573 N N . ILE A 1 198 ? -12.024 -3.504 4.872 1.00 96.25 198 ILE A N 1
ATOM 1574 C CA . ILE A 1 198 ? -11.936 -2.362 3.961 1.00 96.25 198 ILE A CA 1
ATOM 1575 C C . ILE A 1 198 ? -11.190 -2.786 2.704 1.00 96.25 198 ILE A C 1
ATOM 1577 O O . ILE A 1 198 ? -10.066 -3.280 2.791 1.00 96.25 198 ILE A O 1
ATOM 1581 N N . LEU A 1 199 ? -11.815 -2.584 1.545 1.00 97.50 199 LEU A N 1
ATOM 1582 C CA . LEU A 1 199 ? -11.285 -2.969 0.240 1.00 97.50 199 LEU A CA 1
ATOM 1583 C C . LEU A 1 199 ? -10.973 -1.746 -0.625 1.00 97.50 199 LEU A C 1
ATOM 1585 O O . LEU A 1 199 ? -11.815 -0.867 -0.794 1.00 97.50 199 LEU A O 1
ATOM 1589 N N . ASP A 1 200 ? -9.811 -1.772 -1.273 1.00 97.56 200 ASP A N 1
ATOM 1590 C CA . ASP A 1 200 ? -9.511 -0.963 -2.453 1.00 97.56 200 ASP A CA 1
ATOM 1591 C C . ASP A 1 200 ? -9.283 -1.878 -3.681 1.00 97.56 200 ASP A C 1
ATOM 1593 O O . ASP A 1 200 ? -8.266 -2.572 -3.752 1.00 97.56 200 ASP A O 1
ATOM 1597 N N . PRO A 1 201 ? -10.217 -1.938 -4.652 1.00 97.00 201 PRO A N 1
ATOM 1598 C CA . PRO A 1 201 ? -10.149 -2.875 -5.774 1.00 97.00 201 PRO A CA 1
ATOM 1599 C C . PRO A 1 201 ? -9.184 -2.449 -6.897 1.00 97.00 201 PRO A C 1
ATOM 1601 O O . PRO A 1 201 ? -9.092 -3.157 -7.900 1.00 97.00 201 PRO A O 1
ATOM 1604 N N . ALA A 1 202 ? -8.519 -1.297 -6.778 1.00 95.38 202 ALA A N 1
ATOM 1605 C CA . ALA A 1 202 ? -7.505 -0.814 -7.719 1.00 95.38 202 ALA A CA 1
ATOM 1606 C C . ALA A 1 202 ? -6.436 -0.021 -6.949 1.00 95.38 202 ALA A C 1
ATOM 1608 O O . ALA A 1 202 ? -6.235 1.177 -7.164 1.00 95.38 202 ALA A O 1
ATOM 1609 N N . CYS A 1 203 ? -5.813 -0.687 -5.973 1.00 95.56 203 CYS A N 1
ATOM 1610 C CA . CYS A 1 203 ? -5.112 -0.002 -4.892 1.00 95.56 203 CYS A C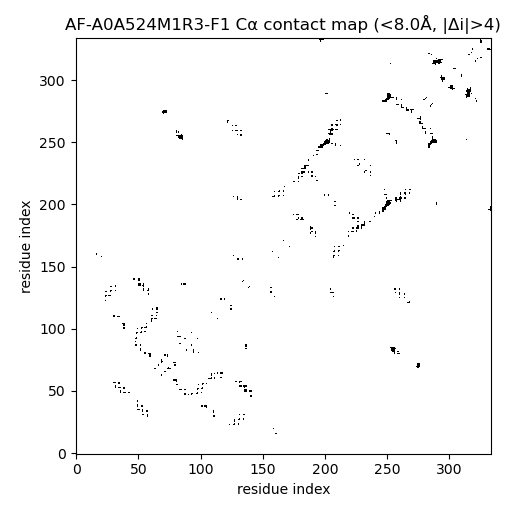A 1
ATOM 1611 C C . CYS A 1 203 ? -3.775 0.626 -5.291 1.00 95.56 203 CYS A C 1
ATOM 1613 O O . CYS A 1 203 ? -3.217 1.424 -4.530 1.00 95.56 203 CYS A O 1
ATOM 1615 N N . GLY A 1 204 ? -3.229 0.267 -6.453 1.00 94.69 204 GLY A N 1
ATOM 1616 C CA . GLY A 1 204 ? -1.905 0.666 -6.903 1.00 94.69 204 GLY A CA 1
ATOM 1617 C C . GLY A 1 204 ? -0.860 0.466 -5.807 1.00 94.69 204 GLY A C 1
ATOM 1618 O O . GLY A 1 204 ? -0.774 -0.590 -5.182 1.00 94.69 204 GLY A O 1
ATOM 1619 N N . ALA A 1 205 ? -0.084 1.519 -5.540 1.00 95.06 205 ALA A N 1
ATOM 1620 C CA . ALA A 1 205 ? 0.936 1.544 -4.489 1.00 95.06 205 ALA A CA 1
ATOM 1621 C C . ALA A 1 205 ? 0.366 1.687 -3.057 1.00 95.06 205 ALA A C 1
ATOM 1623 O O . ALA A 1 205 ? 1.128 1.842 -2.106 1.00 95.06 205 ALA A O 1
ATOM 1624 N N . GLY A 1 206 ? -0.960 1.645 -2.893 1.00 95.88 206 GLY A N 1
ATOM 1625 C CA . GLY A 1 206 ? -1.638 1.573 -1.601 1.00 95.88 206 GLY A CA 1
ATOM 1626 C C . GLY A 1 206 ? -1.965 2.916 -0.952 1.00 95.88 206 GLY A C 1
ATOM 1627 O O . GLY A 1 206 ? -2.214 2.940 0.245 1.00 95.88 206 GLY A O 1
ATOM 1628 N N . VAL A 1 207 ? -1.983 4.034 -1.686 1.00 95.25 207 VAL A N 1
ATOM 1629 C CA . VAL A 1 207 ? -2.184 5.385 -1.110 1.00 95.25 207 VAL A CA 1
ATOM 1630 C C . VAL A 1 207 ? -3.478 5.511 -0.286 1.00 95.25 207 VAL A C 1
ATOM 1632 O O . VAL A 1 207 ? -3.465 6.048 0.826 1.00 95.25 207 VAL A O 1
ATOM 1635 N N . PHE A 1 208 ? -4.588 4.950 -0.778 1.00 97.00 208 PHE A N 1
ATOM 1636 C CA . PHE A 1 208 ? -5.855 4.908 -0.046 1.00 97.00 208 PHE A CA 1
ATOM 1637 C C . PHE A 1 208 ? -5.782 3.950 1.141 1.00 97.00 208 PHE A C 1
ATOM 1639 O O . PHE A 1 208 ? -6.179 4.328 2.237 1.00 97.00 208 PHE A O 1
ATOM 1646 N N . LEU A 1 209 ? -5.209 2.755 0.977 1.00 97.50 209 LEU A N 1
ATOM 1647 C CA . LEU A 1 209 ? -5.042 1.799 2.079 1.00 97.50 209 LEU A CA 1
ATOM 1648 C C . LEU A 1 209 ? -4.155 2.348 3.205 1.00 97.50 209 LEU A C 1
ATOM 1650 O O . LEU A 1 209 ? -4.464 2.154 4.377 1.00 97.50 209 LEU A O 1
ATOM 1654 N N . ILE A 1 210 ? -3.091 3.081 2.872 1.00 95.81 210 ILE A N 1
ATOM 1655 C CA . ILE A 1 210 ? -2.236 3.797 3.826 1.00 95.81 210 ILE A CA 1
ATOM 1656 C C . ILE A 1 210 ? -3.059 4.850 4.570 1.00 95.81 210 ILE A C 1
ATOM 1658 O O . ILE A 1 210 ? -3.012 4.927 5.798 1.00 95.81 210 ILE A O 1
ATOM 1662 N N . SER A 1 211 ? -3.844 5.647 3.843 1.00 96.56 211 SER A N 1
ATOM 1663 C CA . SER A 1 211 ? -4.728 6.649 4.439 1.00 96.56 211 SER A CA 1
ATOM 1664 C C . SER A 1 211 ? -5.745 6.023 5.404 1.00 96.56 211 SER A C 1
ATOM 1666 O O . SER A 1 211 ? -5.885 6.458 6.552 1.00 96.56 211 SER A O 1
ATOM 1668 N N . VAL A 1 212 ? -6.379 4.927 4.980 1.00 97.12 212 VAL A N 1
ATOM 1669 C CA . VAL A 1 212 ? -7.294 4.127 5.796 1.00 97.12 212 VAL A CA 1
ATOM 1670 C C . VAL A 1 212 ? -6.587 3.585 7.035 1.00 97.12 212 VAL A C 1
ATOM 1672 O O . VAL A 1 212 ? -7.123 3.723 8.131 1.00 97.12 212 VAL A O 1
ATOM 1675 N N . ALA A 1 213 ? -5.383 3.023 6.907 1.00 95.25 213 ALA A N 1
ATOM 1676 C CA . ALA A 1 213 ? -4.614 2.498 8.034 1.00 95.25 213 ALA A CA 1
ATOM 1677 C C . ALA A 1 213 ? -4.370 3.574 9.106 1.00 95.25 213 ALA A C 1
ATOM 1679 O O . ALA A 1 213 ? -4.587 3.332 10.296 1.00 95.25 213 ALA A O 1
ATOM 1680 N N . ASN A 1 214 ? -3.990 4.787 8.692 1.00 94.00 214 ASN A N 1
ATOM 1681 C CA . ASN A 1 214 ? -3.798 5.918 9.604 1.00 94.00 214 ASN A CA 1
ATOM 1682 C C . ASN A 1 214 ? -5.108 6.336 10.285 1.00 94.00 214 ASN A C 1
ATOM 1684 O O . ASN A 1 214 ? -5.144 6.554 11.503 1.00 94.00 214 ASN A O 1
ATOM 1688 N N . LEU A 1 215 ? -6.198 6.433 9.514 1.00 95.56 215 LEU A N 1
ATOM 1689 C CA . LEU A 1 215 ? -7.511 6.781 10.047 1.00 95.56 215 LEU A CA 1
ATOM 1690 C C . LEU A 1 215 ? -7.974 5.731 11.063 1.00 95.56 215 LEU A C 1
ATOM 1692 O O . LEU A 1 215 ? -8.319 6.086 12.194 1.00 95.56 215 LEU A O 1
ATOM 1696 N N . MET A 1 216 ? -7.902 4.451 10.703 1.00 94.56 216 MET A N 1
ATOM 1697 C CA . MET A 1 216 ? -8.255 3.324 11.561 1.00 94.56 216 MET A CA 1
ATOM 1698 C C . MET A 1 216 ? -7.412 3.305 12.831 1.00 94.56 216 MET A C 1
ATOM 1700 O O . MET A 1 216 ? -7.982 3.197 13.908 1.00 94.56 216 MET A O 1
ATOM 1704 N N . GLN A 1 217 ? -6.097 3.543 12.770 1.00 92.06 217 GLN A N 1
ATOM 1705 C CA . GLN A 1 217 ? -5.262 3.621 13.975 1.00 92.06 217 GLN A CA 1
ATOM 1706 C C . GLN A 1 217 ? -5.756 4.704 14.955 1.00 92.06 217 GLN A C 1
ATOM 1708 O O . GLN A 1 217 ? -5.759 4.502 16.174 1.00 92.06 217 GLN A O 1
ATOM 1713 N N . SER A 1 218 ? -6.202 5.856 14.442 1.00 93.69 218 SER A N 1
ATOM 1714 C CA . SER A 1 218 ? -6.768 6.925 15.275 1.00 93.69 218 SER A CA 1
ATOM 1715 C C . SER A 1 218 ? -8.119 6.539 15.891 1.00 93.69 218 SER A C 1
ATOM 1717 O O . SER A 1 218 ? -8.388 6.868 17.049 1.00 93.69 218 SER A O 1
ATOM 1719 N N . PHE A 1 219 ? -8.959 5.816 15.147 1.00 95.81 219 PHE A N 1
ATOM 1720 C CA . PHE A 1 219 ? -10.275 5.382 15.605 1.00 95.81 219 PHE A CA 1
ATOM 1721 C C . PHE A 1 219 ? -10.210 4.164 16.526 1.00 95.81 219 PHE A C 1
ATOM 1723 O O . PHE A 1 219 ? -10.966 4.123 17.489 1.00 95.81 219 PHE A O 1
ATOM 1730 N N . THR A 1 220 ? -9.252 3.256 16.346 1.00 93.88 220 THR A N 1
ATOM 1731 C CA . THR A 1 220 ? -8.975 2.152 17.272 1.00 93.88 220 THR A CA 1
ATOM 1732 C C . THR A 1 220 ? -8.629 2.670 18.662 1.00 93.88 220 THR A C 1
ATOM 1734 O O . THR A 1 220 ? -9.139 2.153 19.650 1.00 93.88 220 THR A O 1
ATOM 1737 N N . LYS A 1 221 ? -7.847 3.755 18.770 1.00 94.69 221 LYS A N 1
ATOM 1738 C CA . LYS A 1 221 ? -7.586 4.408 20.067 1.00 94.69 221 LYS A CA 1
ATOM 1739 C C . LYS A 1 221 ? -8.883 4.901 20.721 1.00 94.69 221 LYS A C 1
ATOM 1741 O O . LYS A 1 221 ? -9.128 4.602 21.885 1.00 94.69 221 LYS A O 1
ATOM 1746 N N . LYS A 1 222 ? -9.750 5.575 19.955 1.00 96.00 222 LYS A N 1
ATOM 1747 C CA . LYS A 1 222 ? -11.065 6.035 20.442 1.00 96.00 222 LYS A CA 1
ATOM 1748 C C . LYS A 1 222 ? -11.978 4.871 20.837 1.00 96.00 222 LYS A C 1
ATOM 1750 O O . LYS A 1 222 ? -12.681 4.972 21.836 1.00 96.00 222 LYS A O 1
ATOM 1755 N N . ALA A 1 223 ? -11.968 3.785 20.068 1.00 94.94 223 ALA A N 1
ATOM 1756 C CA . ALA A 1 223 ? -12.743 2.581 20.339 1.00 94.94 223 ALA A CA 1
ATOM 1757 C C . ALA A 1 223 ? -12.286 1.906 21.640 1.00 94.94 223 ALA A C 1
ATOM 1759 O O . ALA A 1 223 ? -13.121 1.567 22.473 1.00 94.94 223 ALA A O 1
ATOM 1760 N N . ILE A 1 224 ? -10.970 1.797 21.861 1.00 95.06 224 ILE A N 1
ATOM 1761 C CA . ILE A 1 224 ? -10.382 1.287 23.108 1.00 95.06 224 ILE A CA 1
ATOM 1762 C C . ILE A 1 224 ? -10.815 2.140 24.305 1.00 95.06 224 ILE A C 1
ATOM 1764 O O . ILE A 1 224 ? -11.243 1.596 25.324 1.00 95.06 224 ILE A O 1
ATOM 1768 N N . ASP A 1 225 ? -10.725 3.468 24.201 1.00 95.25 225 ASP A N 1
ATOM 1769 C CA . ASP A 1 225 ? -11.131 4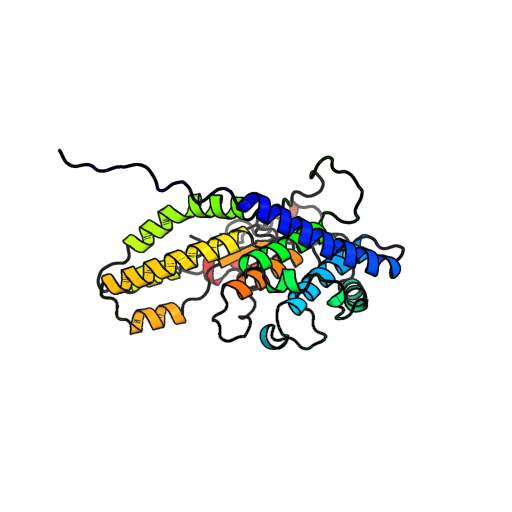.364 25.289 1.00 95.25 225 ASP A CA 1
ATOM 1770 C C . ASP A 1 225 ? -12.632 4.246 25.571 1.00 95.25 225 ASP A C 1
ATOM 1772 O O . ASP A 1 225 ? -13.044 4.098 26.723 1.00 95.25 225 ASP A O 1
ATOM 1776 N N . LYS A 1 226 ? -13.451 4.176 24.519 1.00 95.12 226 LYS A N 1
ATOM 1777 C CA . LYS A 1 226 ? -14.891 3.972 24.648 1.00 95.12 226 LYS A CA 1
ATOM 1778 C C . LYS A 1 226 ? -15.248 2.618 25.268 1.00 95.12 226 LYS A C 1
ATOM 1780 O O . LYS A 1 226 ? -16.172 2.555 26.081 1.00 95.12 226 LYS A O 1
ATOM 1785 N N . ALA A 1 227 ? -14.533 1.548 24.925 1.00 93.62 227 ALA A N 1
ATOM 1786 C CA . ALA A 1 227 ? -14.720 0.224 25.515 1.00 93.62 227 ALA A CA 1
ATOM 1787 C C . ALA A 1 227 ? -14.408 0.242 27.022 1.00 93.62 227 ALA A C 1
ATOM 1789 O O . ALA A 1 227 ? -15.199 -0.263 27.821 1.00 93.62 227 ALA A O 1
ATOM 1790 N N . ARG A 1 228 ? -13.320 0.917 27.428 1.00 93.44 228 ARG A N 1
ATOM 1791 C CA . ARG A 1 228 ? -12.971 1.119 28.848 1.00 93.44 228 ARG A CA 1
ATOM 1792 C C . ARG A 1 228 ? -14.054 1.889 29.598 1.00 93.44 228 ARG A C 1
ATOM 1794 O O . ARG A 1 228 ? -14.488 1.452 30.659 1.00 93.44 228 ARG A O 1
ATOM 1801 N N . GLU A 1 229 ? -14.517 3.010 29.044 1.00 93.69 229 GLU A N 1
ATOM 1802 C CA . GLU A 1 229 ? -15.610 3.808 29.623 1.00 93.69 229 GLU A CA 1
ATOM 1803 C C . GLU A 1 229 ? -16.912 3.009 29.752 1.00 93.69 229 GLU A C 1
ATOM 1805 O O . GLU A 1 229 ? -17.702 3.222 30.672 1.00 93.69 229 GLU A O 1
ATOM 1810 N N . SER A 1 230 ? -17.128 2.071 28.832 1.00 91.50 230 SER A N 1
ATOM 1811 C CA . SER A 1 230 ? -18.308 1.209 28.785 1.00 91.50 230 SER A CA 1
ATOM 1812 C C . SER A 1 230 ? -18.191 -0.020 29.697 1.00 91.50 230 SER A C 1
ATOM 1814 O O . SER A 1 230 ? -19.122 -0.818 29.748 1.00 91.50 230 SER A O 1
ATOM 1816 N N . GLY A 1 231 ? -17.101 -0.160 30.459 1.00 91.56 231 GLY A N 1
ATOM 1817 C CA . GLY A 1 231 ? -16.925 -1.220 31.456 1.00 91.56 231 GLY A CA 1
ATOM 1818 C C . GLY A 1 231 ? -16.366 -2.540 30.918 1.00 91.56 231 GLY A C 1
ATOM 1819 O O . GLY A 1 231 ? -16.384 -3.529 31.647 1.00 91.56 231 GLY A O 1
ATOM 1820 N N . VAL A 1 232 ? -15.857 -2.575 29.681 1.00 90.88 232 VAL A N 1
ATOM 1821 C CA . VAL A 1 232 ? -15.155 -3.754 29.147 1.00 90.88 232 VAL A CA 1
ATOM 1822 C C . VAL A 1 232 ? -13.849 -3.959 29.919 1.00 90.88 232 VAL A C 1
ATOM 1824 O O . VAL A 1 232 ? -13.119 -2.996 30.187 1.00 90.88 232 VAL A O 1
ATOM 1827 N N . LEU A 1 233 ? -13.551 -5.204 30.304 1.00 92.19 233 LEU A N 1
ATOM 1828 C CA . LEU A 1 233 ? -12.359 -5.503 31.090 1.00 92.19 233 LEU A CA 1
ATOM 1829 C C . LEU A 1 233 ? -11.094 -5.190 30.292 1.00 92.19 233 LEU A C 1
ATOM 1831 O O . LEU A 1 233 ? -11.013 -5.371 29.078 1.00 92.19 233 LEU A O 1
ATOM 1835 N N . LYS A 1 234 ? -10.061 -4.737 31.004 1.00 93.06 234 LYS A N 1
ATOM 1836 C CA . LYS A 1 234 ? -8.768 -4.428 30.390 1.00 93.06 234 LYS A CA 1
ATOM 1837 C C . LYS A 1 234 ? -8.132 -5.662 29.736 1.00 93.06 234 LYS A C 1
ATOM 1839 O O . LYS A 1 234 ? -7.501 -5.492 28.699 1.00 93.06 234 LYS A O 1
ATOM 1844 N N . SER A 1 235 ? -8.290 -6.845 30.340 1.00 93.06 235 SER A N 1
ATOM 1845 C CA . SER A 1 235 ? -7.845 -8.126 29.772 1.00 93.06 235 SER A CA 1
ATOM 1846 C C . SER A 1 235 ? -8.512 -8.376 28.428 1.00 93.06 235 SER A C 1
ATOM 1848 O O . SER A 1 235 ? -7.816 -8.538 27.439 1.00 93.06 235 SER A O 1
ATOM 1850 N N . ASP A 1 236 ? -9.837 -8.251 28.366 1.00 92.19 236 ASP A N 1
ATOM 1851 C CA . ASP A 1 236 ? -10.603 -8.532 27.152 1.00 92.19 236 ASP A CA 1
ATOM 1852 C C . ASP A 1 236 ? -10.209 -7.568 26.029 1.00 92.19 236 ASP A C 1
ATOM 1854 O O . ASP A 1 236 ? -9.985 -7.981 24.900 1.00 92.19 236 ASP A O 1
ATOM 1858 N N . ILE A 1 237 ? -10.025 -6.278 26.337 1.00 91.81 237 ILE A N 1
ATOM 1859 C CA . ILE A 1 237 ? -9.524 -5.305 25.354 1.00 91.81 237 ILE A CA 1
ATOM 1860 C C . ILE A 1 237 ? -8.134 -5.704 24.842 1.00 91.81 237 ILE A C 1
ATOM 1862 O O . ILE A 1 237 ? -7.868 -5.575 23.649 1.00 91.81 237 ILE A O 1
ATOM 1866 N N . GLN A 1 238 ? -7.232 -6.142 25.724 1.00 91.69 238 GLN A N 1
ATOM 1867 C CA . GLN A 1 238 ? -5.886 -6.572 25.332 1.00 91.69 238 GLN A CA 1
ATOM 1868 C C . GLN A 1 238 ? -5.933 -7.831 24.461 1.00 91.69 238 GLN A C 1
ATOM 1870 O O . GLN A 1 238 ? -5.252 -7.879 23.437 1.00 91.69 238 GLN A O 1
ATOM 1875 N N . ASP A 1 239 ? -6.765 -8.801 24.822 1.00 91.88 239 ASP A N 1
ATOM 1876 C CA . ASP A 1 239 ? -6.935 -10.052 24.088 1.00 91.88 239 ASP A CA 1
ATOM 1877 C C . ASP A 1 239 ? -7.544 -9.793 22.702 1.00 91.88 239 ASP A C 1
ATOM 1879 O O . ASP A 1 239 ? -7.009 -10.246 21.691 1.00 91.88 239 ASP A O 1
ATOM 1883 N N . ILE A 1 240 ? -8.587 -8.964 22.612 1.00 90.56 240 ILE A N 1
ATOM 1884 C CA . ILE A 1 240 ? -9.227 -8.609 21.337 1.00 90.56 240 ILE A CA 1
ATOM 1885 C C . ILE A 1 240 ? -8.259 -7.824 20.438 1.00 90.56 240 ILE A C 1
ATOM 1887 O O . ILE A 1 240 ? -8.120 -8.124 19.257 1.00 90.56 240 ILE A O 1
ATOM 1891 N N . VAL A 1 241 ? -7.546 -6.827 20.975 1.00 89.31 241 VAL A N 1
ATOM 1892 C CA . VAL A 1 241 ? -6.601 -6.028 20.172 1.00 89.31 241 VAL A CA 1
ATOM 1893 C C . VAL A 1 241 ? -5.411 -6.867 19.707 1.00 89.31 241 VAL A C 1
ATOM 1895 O O . VAL A 1 241 ? -4.956 -6.687 18.583 1.00 89.31 241 VAL A O 1
ATOM 1898 N N . SER A 1 242 ? -4.906 -7.778 20.543 1.00 85.19 242 SER A N 1
ATOM 1899 C CA . SER A 1 242 ? -3.766 -8.637 20.188 1.00 85.19 242 SER A CA 1
ATOM 1900 C C . SER A 1 242 ? -4.116 -9.738 19.184 1.00 85.19 242 SER A C 1
ATOM 1902 O O . SER A 1 242 ? -3.236 -10.187 18.454 1.00 85.19 242 SER A O 1
ATOM 1904 N N . THR A 1 243 ? -5.385 -10.149 19.119 1.00 83.56 243 THR A N 1
ATOM 1905 C CA . THR A 1 243 ? -5.886 -11.131 18.143 1.00 83.56 243 THR A CA 1
ATOM 1906 C C . THR A 1 243 ? -6.435 -10.489 16.868 1.00 83.56 243 THR A C 1
ATOM 1908 O O . THR A 1 243 ? -6.597 -11.174 15.859 1.00 83.56 243 THR A O 1
ATOM 1911 N N . SER A 1 244 ? -6.679 -9.176 16.879 1.00 81.88 244 SER A N 1
ATOM 1912 C CA . SER A 1 244 ? -7.129 -8.427 15.709 1.00 81.88 244 SER A CA 1
ATOM 1913 C C . SER A 1 244 ? -6.036 -8.352 14.647 1.00 81.88 244 SER A C 1
ATOM 1915 O O . SER A 1 244 ? -4.959 -7.798 14.859 1.00 81.88 244 SER A O 1
ATOM 1917 N N . THR A 1 245 ? -6.352 -8.838 13.453 1.00 76.75 245 THR A N 1
ATOM 1918 C CA . THR A 1 245 ? -5.523 -8.666 12.259 1.00 76.75 245 THR A CA 1
ATOM 1919 C C . THR A 1 245 ? -5.896 -7.392 11.510 1.00 76.75 245 THR A C 1
ATOM 1921 O O . THR A 1 245 ? -6.994 -6.856 11.663 1.00 76.75 245 THR A O 1
ATOM 1924 N N . SER A 1 246 ? -4.988 -6.888 10.671 1.00 75.25 246 SER A N 1
ATOM 1925 C CA . SER A 1 246 ? -5.315 -5.796 9.755 1.00 75.25 246 SER A CA 1
ATOM 1926 C C . SER A 1 246 ? -6.263 -6.290 8.662 1.00 75.25 246 SER A C 1
ATOM 1928 O O . SER A 1 246 ? -5.860 -7.054 7.787 1.00 75.25 246 SER A O 1
ATOM 1930 N N . ASN A 1 247 ? -7.501 -5.809 8.681 1.00 90.19 247 ASN A N 1
ATOM 1931 C CA . ASN A 1 247 ? -8.552 -6.159 7.722 1.00 90.19 247 ASN A CA 1
ATOM 1932 C C . ASN A 1 247 ? -8.559 -5.204 6.513 1.00 90.19 247 ASN A C 1
ATOM 1934 O O . ASN A 1 247 ? -9.595 -4.666 6.117 1.00 90.19 247 ASN A O 1
ATOM 1938 N N . LEU A 1 248 ? -7.367 -4.954 5.960 1.00 96.12 248 LEU A N 1
ATOM 1939 C CA . LEU A 1 248 ? -7.162 -4.120 4.776 1.00 96.12 248 LEU A CA 1
ATOM 1940 C C . LEU A 1 248 ? -6.906 -5.011 3.566 1.00 96.12 248 LEU A C 1
ATOM 1942 O O . LEU A 1 248 ? -5.967 -5.813 3.569 1.00 96.12 248 LEU A O 1
ATOM 1946 N N . TYR A 1 249 ? -7.722 -4.825 2.536 1.00 97.88 249 TYR A N 1
ATOM 1947 C CA . TYR A 1 249 ? -7.724 -5.621 1.320 1.00 97.88 249 TYR A CA 1
ATOM 1948 C C . TYR A 1 249 ? -7.473 -4.733 0.110 1.00 97.88 249 TYR A C 1
ATOM 1950 O O . TYR A 1 249 ? -7.989 -3.622 0.015 1.00 97.88 249 TYR A O 1
ATOM 1958 N N . GLY A 1 250 ? -6.680 -5.236 -0.825 1.00 98.00 250 GLY A N 1
ATOM 1959 C CA . GLY A 1 250 ? -6.288 -4.511 -2.023 1.00 98.00 250 GLY A CA 1
ATOM 1960 C C . GLY A 1 250 ? -6.239 -5.433 -3.226 1.00 98.00 250 GLY A C 1
ATOM 1961 O O . GLY A 1 250 ? -5.779 -6.570 -3.116 1.00 98.00 250 GLY A O 1
ATOM 1962 N N . VAL A 1 251 ? -6.692 -4.949 -4.376 1.00 98.19 251 VAL A N 1
ATOM 1963 C CA . VAL A 1 251 ? -6.508 -5.629 -5.661 1.00 98.19 251 VAL A CA 1
ATOM 1964 C C . VAL A 1 251 ? -5.871 -4.652 -6.636 1.00 98.19 251 VAL A C 1
ATOM 1966 O O . VAL A 1 251 ? -6.270 -3.494 -6.680 1.00 98.19 251 VAL A O 1
ATOM 1969 N N . ASP A 1 252 ? -4.873 -5.095 -7.398 1.00 96.88 252 ASP A N 1
ATOM 1970 C CA . ASP A 1 252 ? -4.321 -4.295 -8.493 1.00 96.88 252 ASP A CA 1
ATOM 1971 C C . ASP A 1 252 ? -3.679 -5.165 -9.583 1.00 96.88 252 ASP A C 1
ATOM 1973 O O . ASP A 1 252 ? -3.179 -6.265 -9.326 1.00 96.88 252 ASP A O 1
ATOM 1977 N N . LEU A 1 253 ? -3.651 -4.660 -10.814 1.00 94.44 253 LEU A N 1
ATOM 1978 C CA . LEU A 1 253 ? -2.992 -5.306 -11.948 1.00 94.44 253 LEU A CA 1
ATOM 1979 C C . LEU A 1 253 ? -1.463 -5.224 -11.875 1.00 94.44 253 LEU A C 1
ATOM 1981 O O . LEU A 1 253 ? -0.772 -6.108 -12.387 1.00 94.44 253 LEU A O 1
ATOM 1985 N N . ASP A 1 254 ? -0.923 -4.192 -11.235 1.00 94.69 254 ASP A N 1
ATOM 1986 C CA . ASP A 1 254 ? 0.506 -3.941 -11.116 1.00 94.69 254 ASP A CA 1
ATOM 1987 C C . ASP A 1 254 ? 1.091 -4.657 -9.889 1.00 94.69 254 ASP A C 1
ATOM 1989 O O . ASP A 1 254 ? 1.016 -4.190 -8.750 1.00 94.69 254 ASP A O 1
ATOM 1993 N N . SER A 1 255 ? 1.733 -5.805 -10.126 1.00 95.69 255 SER A N 1
ATOM 1994 C CA . SER A 1 255 ? 2.411 -6.569 -9.072 1.00 95.69 255 SER A CA 1
ATOM 1995 C C . SER A 1 255 ? 3.544 -5.785 -8.401 1.00 95.69 255 SER A C 1
ATOM 1997 O O . SER A 1 255 ? 3.827 -6.007 -7.228 1.00 95.69 255 SER A O 1
ATOM 1999 N N . GLY A 1 256 ? 4.204 -4.872 -9.118 1.00 96.50 256 GLY A N 1
ATOM 2000 C CA . GLY A 1 256 ? 5.207 -3.981 -8.539 1.00 96.50 256 GLY A CA 1
ATOM 2001 C C . GLY A 1 256 ? 4.575 -2.953 -7.599 1.00 96.50 256 GLY A C 1
ATOM 2002 O O . GLY A 1 256 ? 5.126 -2.680 -6.536 1.00 96.50 256 GLY A O 1
ATOM 2003 N N . ALA A 1 257 ? 3.396 -2.432 -7.946 1.00 96.06 257 ALA A N 1
ATOM 2004 C CA . ALA A 1 257 ? 2.657 -1.508 -7.088 1.00 96.06 257 ALA A CA 1
ATOM 2005 C C . ALA A 1 257 ? 2.149 -2.198 -5.810 1.00 96.06 257 ALA A C 1
ATOM 2007 O O . ALA A 1 257 ? 2.314 -1.657 -4.719 1.00 96.06 257 ALA A O 1
ATOM 2008 N N . LEU A 1 258 ? 1.631 -3.427 -5.920 1.00 97.31 258 LEU A N 1
ATOM 2009 C CA . LEU A 1 258 ? 1.208 -4.226 -4.761 1.00 97.31 258 LEU A CA 1
ATOM 2010 C C . LEU A 1 258 ? 2.355 -4.520 -3.791 1.00 97.31 258 LEU A C 1
ATOM 2012 O O . LEU A 1 258 ? 2.145 -4.540 -2.583 1.00 97.31 258 LEU A O 1
ATOM 2016 N N . GLU A 1 259 ? 3.574 -4.714 -4.297 1.00 97.06 259 GLU A N 1
ATOM 2017 C CA . GLU A 1 259 ? 4.767 -4.893 -3.462 1.00 97.06 259 GLU A CA 1
ATOM 2018 C C . GLU A 1 259 ? 5.087 -3.613 -2.669 1.00 97.06 259 GLU A C 1
ATOM 2020 O O . GLU A 1 259 ? 5.421 -3.673 -1.485 1.00 97.06 259 GLU A O 1
ATOM 2025 N N . VAL A 1 260 ? 4.897 -2.441 -3.286 1.00 97.62 260 VAL A N 1
ATOM 2026 C CA . VAL A 1 260 ? 4.999 -1.132 -2.618 1.00 97.62 260 VAL A CA 1
ATOM 2027 C C . VAL A 1 260 ? 3.914 -0.937 -1.573 1.00 97.62 260 VAL A C 1
ATOM 2029 O O . VAL A 1 260 ? 4.240 -0.508 -0.463 1.00 97.62 260 VAL A O 1
ATOM 2032 N N . ALA A 1 261 ? 2.667 -1.292 -1.878 1.00 97.38 261 ALA A N 1
ATOM 2033 C CA . ALA A 1 261 ? 1.570 -1.247 -0.918 1.00 97.38 261 ALA A CA 1
ATOM 2034 C C . ALA A 1 261 ? 1.848 -2.159 0.289 1.00 97.38 261 ALA A C 1
ATOM 2036 O O . ALA A 1 261 ? 1.764 -1.709 1.431 1.00 97.38 261 ALA A O 1
ATOM 2037 N N . ASP A 1 262 ? 2.251 -3.409 0.037 1.00 96.81 262 ASP A N 1
ATOM 2038 C CA . ASP A 1 262 ? 2.570 -4.411 1.057 1.00 96.81 262 ASP A CA 1
ATOM 2039 C C . ASP A 1 262 ? 3.639 -3.910 2.031 1.00 96.81 262 ASP A C 1
ATOM 2041 O O . ASP A 1 262 ? 3.424 -3.855 3.240 1.00 96.81 262 ASP A O 1
ATOM 2045 N N . ILE A 1 263 ? 4.795 -3.502 1.512 1.00 95.69 263 ILE A N 1
ATOM 2046 C CA . ILE A 1 263 ? 5.920 -3.075 2.349 1.00 95.69 263 ILE A CA 1
ATOM 2047 C C . ILE A 1 263 ? 5.571 -1.784 3.097 1.00 95.69 263 ILE A C 1
ATOM 2049 O O . ILE A 1 263 ? 5.873 -1.663 4.284 1.00 95.69 263 ILE A O 1
ATOM 2053 N N . SER A 1 264 ? 4.887 -0.842 2.443 1.00 95.69 264 SER A N 1
ATOM 2054 C CA . SER A 1 264 ? 4.452 0.412 3.067 1.00 95.69 264 SER A CA 1
ATOM 2055 C C . SER A 1 264 ? 3.498 0.173 4.237 1.00 95.69 264 SER A C 1
ATOM 2057 O O . SER A 1 264 ? 3.715 0.705 5.326 1.00 95.69 264 SER A O 1
ATOM 2059 N N . LEU A 1 265 ? 2.473 -0.661 4.044 1.00 95.50 265 LEU A N 1
ATOM 2060 C CA . LEU A 1 265 ? 1.510 -1.001 5.091 1.00 95.50 265 LEU A CA 1
ATOM 2061 C C . LEU A 1 265 ? 2.187 -1.729 6.249 1.00 95.50 265 LEU A C 1
ATOM 2063 O O . LEU A 1 265 ? 1.981 -1.358 7.400 1.00 95.50 265 LEU A O 1
ATOM 2067 N N . ARG A 1 266 ? 3.061 -2.699 5.970 1.00 93.56 266 ARG A N 1
ATOM 2068 C CA . ARG A 1 266 ? 3.786 -3.435 7.016 1.00 93.56 266 ARG A CA 1
ATOM 2069 C C . ARG A 1 266 ? 4.727 -2.551 7.827 1.00 93.56 266 ARG A C 1
ATOM 2071 O O . ARG A 1 266 ? 4.830 -2.724 9.040 1.00 93.56 266 ARG A O 1
ATOM 2078 N N . LEU A 1 267 ? 5.372 -1.571 7.194 1.00 92.00 267 LEU A N 1
ATOM 2079 C CA . LEU A 1 267 ? 6.189 -0.579 7.896 1.00 92.00 267 LEU A CA 1
ATOM 2080 C C . LEU A 1 267 ? 5.352 0.317 8.820 1.00 92.00 267 LEU A C 1
ATOM 2082 O O . LEU A 1 267 ? 5.831 0.689 9.890 1.00 92.00 267 LEU A O 1
ATOM 2086 N N . LEU A 1 268 ? 4.128 0.669 8.417 1.00 91.19 268 LEU A N 1
ATOM 2087 C CA . LEU A 1 268 ? 3.221 1.527 9.189 1.00 91.19 268 LEU A CA 1
ATOM 2088 C C . LEU A 1 268 ? 2.493 0.780 10.313 1.00 91.19 268 LEU A C 1
ATOM 2090 O O . LEU A 1 268 ? 2.265 1.349 11.380 1.00 91.19 268 LEU A O 1
ATOM 2094 N N . LEU A 1 269 ? 2.121 -0.476 10.065 1.00 88.31 269 LEU A N 1
ATOM 2095 C CA . LEU A 1 269 ? 1.349 -1.326 10.975 1.00 88.31 269 LEU A CA 1
ATOM 2096 C C . LEU A 1 269 ? 2.225 -2.151 11.926 1.00 88.31 269 LEU A C 1
ATOM 2098 O O . LEU A 1 269 ? 1.690 -2.795 12.820 1.00 88.31 269 LEU A O 1
ATOM 2102 N N . GLY A 1 270 ? 3.548 -2.154 11.741 1.00 81.25 270 GLY A N 1
ATOM 2103 C CA . GLY A 1 270 ? 4.471 -2.944 12.551 1.00 81.25 270 GLY A CA 1
ATOM 2104 C C . GLY A 1 270 ? 4.357 -2.680 14.057 1.00 81.25 270 GLY A C 1
ATOM 2105 O O . GLY A 1 270 ? 4.218 -1.543 14.508 1.00 81.25 270 GLY A O 1
ATOM 2106 N N . ASN A 1 271 ? 4.494 -3.748 14.846 1.00 66.44 271 ASN A N 1
ATOM 2107 C CA . ASN A 1 271 ? 4.202 -3.766 16.285 1.00 66.44 271 ASN A CA 1
ATOM 2108 C C . ASN A 1 271 ? 5.343 -3.230 17.172 1.00 66.44 271 ASN A C 1
ATOM 2110 O O . ASN A 1 271 ? 5.270 -3.302 18.398 1.00 66.44 271 ASN A O 1
ATOM 2114 N N . GLY A 1 272 ? 6.410 -2.695 16.571 1.00 64.19 272 GLY A N 1
ATOM 2115 C CA . GLY A 1 272 ? 7.556 -2.138 17.297 1.00 64.19 272 GLY A CA 1
ATOM 2116 C C . GLY A 1 272 ? 8.544 -3.173 17.850 1.00 64.19 272 GLY A C 1
ATOM 2117 O O . GLY A 1 272 ? 9.511 -2.774 18.491 1.00 64.19 272 GLY A O 1
ATOM 2118 N N . ASP A 1 273 ? 8.357 -4.466 17.561 1.00 68.31 273 ASP A N 1
ATOM 2119 C CA . ASP A 1 273 ? 9.289 -5.555 17.914 1.00 68.31 273 ASP A CA 1
ATOM 2120 C C . ASP A 1 273 ? 10.597 -5.546 17.098 1.00 68.31 273 ASP A C 1
ATOM 2122 O O . ASP A 1 273 ? 11.497 -6.349 17.328 1.00 68.31 273 ASP A O 1
ATOM 2126 N N . GLY A 1 274 ? 10.717 -4.599 16.167 1.00 68.75 274 GLY A N 1
ATOM 2127 C CA . GLY A 1 274 ? 11.895 -4.403 15.335 1.00 68.75 274 GLY A CA 1
ATOM 2128 C C . GLY A 1 274 ? 11.878 -5.201 14.036 1.00 68.75 274 GLY A C 1
ATOM 2129 O O . GLY A 1 274 ? 12.714 -4.908 13.190 1.00 68.75 274 GLY A O 1
ATOM 2130 N N . SER A 1 275 ? 10.922 -6.111 13.836 1.00 80.44 275 SER A N 1
ATOM 2131 C CA . SER A 1 275 ? 10.770 -6.911 12.619 1.00 80.44 275 SER A CA 1
ATOM 2132 C C . SER A 1 275 ? 9.630 -6.404 11.732 1.00 80.44 275 SER A C 1
ATOM 2134 O O . SER A 1 275 ? 8.691 -5.745 12.191 1.00 80.44 275 SER A O 1
ATOM 2136 N N . LEU A 1 276 ? 9.725 -6.666 10.429 1.00 85.19 276 LEU A N 1
ATOM 2137 C CA . LEU A 1 276 ? 8.633 -6.400 9.502 1.00 85.19 276 LEU A CA 1
ATOM 2138 C C . LEU A 1 276 ? 7.574 -7.513 9.640 1.00 85.19 276 LEU A C 1
ATOM 2140 O O . LEU A 1 276 ? 7.945 -8.686 9.575 1.00 85.19 276 LEU A O 1
ATOM 2144 N N . PRO A 1 277 ? 6.275 -7.184 9.789 1.00 87.94 277 PRO A N 1
ATOM 2145 C CA . PRO A 1 277 ? 5.208 -8.182 9.816 1.00 87.94 277 PRO A CA 1
ATOM 2146 C C . PRO A 1 277 ? 5.216 -9.122 8.601 1.00 87.94 277 PRO A C 1
ATOM 2148 O O . PRO A 1 277 ? 5.860 -8.855 7.580 1.00 87.94 277 PRO A O 1
ATOM 2151 N N . GLU A 1 278 ? 4.452 -10.211 8.680 1.00 89.19 278 GLU A N 1
ATOM 2152 C CA . GLU A 1 278 ? 4.281 -11.125 7.547 1.00 89.19 278 GLU A CA 1
ATOM 2153 C C . GLU A 1 278 ? 3.666 -10.404 6.335 1.00 89.19 278 GLU A C 1
ATOM 2155 O O . GLU A 1 278 ? 2.835 -9.510 6.493 1.00 89.19 278 GLU A O 1
ATOM 2160 N N . SER A 1 279 ? 4.079 -10.788 5.121 1.00 91.50 279 SER A N 1
ATOM 2161 C CA . SER A 1 279 ? 3.572 -10.190 3.883 1.00 91.50 279 SER A CA 1
ATOM 2162 C C . SER A 1 279 ? 2.061 -10.383 3.723 1.00 91.50 279 SER A C 1
ATOM 2164 O O . SER A 1 279 ? 1.521 -11.479 3.888 1.00 91.50 279 SER A O 1
ATOM 2166 N N . MET A 1 280 ? 1.398 -9.291 3.354 1.00 93.69 280 MET A N 1
ATOM 2167 C CA . MET A 1 280 ? -0.000 -9.218 2.950 1.00 93.69 280 MET A CA 1
ATOM 2168 C C . MET A 1 280 ? -0.171 -9.589 1.467 1.00 93.69 280 MET A C 1
ATOM 2170 O O . MET A 1 280 ? -1.275 -9.955 1.051 1.00 93.69 280 MET A O 1
ATOM 2174 N N . PHE A 1 281 ? 0.904 -9.528 0.667 1.00 94.00 281 PHE A N 1
ATOM 2175 C CA . PHE A 1 281 ? 0.895 -9.908 -0.749 1.00 94.00 281 PHE A CA 1
ATOM 2176 C C . PHE A 1 281 ? 0.527 -11.388 -0.905 1.00 94.00 281 PHE A C 1
ATOM 2178 O O . PHE A 1 281 ? 1.157 -12.282 -0.347 1.00 94.00 281 PHE A O 1
ATOM 2185 N N . GLY A 1 282 ? -0.511 -11.653 -1.693 1.00 93.12 282 GLY A N 1
ATOM 2186 C CA . GLY A 1 282 ? -1.026 -12.987 -1.983 1.00 93.12 282 GLY A CA 1
ATOM 2187 C C . GLY A 1 282 ? -2.081 -13.435 -0.976 1.00 93.12 282 GLY A C 1
ATOM 2188 O O . GLY A 1 282 ? -2.765 -14.428 -1.231 1.00 93.12 282 GLY A O 1
ATOM 2189 N N . LYS A 1 283 ? -2.253 -12.680 0.117 1.00 94.00 283 LYS A N 1
ATOM 2190 C CA . LYS A 1 283 ? -3.266 -12.887 1.156 1.00 94.00 283 LYS A CA 1
ATOM 2191 C C . LYS A 1 283 ? -4.359 -11.829 1.058 1.00 94.00 283 LYS A C 1
ATOM 2193 O O . LYS A 1 283 ? -5.386 -12.089 0.451 1.00 94.00 283 LYS A O 1
ATOM 2198 N N . THR A 1 284 ? -4.133 -10.627 1.579 1.00 96.12 284 THR A N 1
ATOM 2199 C CA . THR A 1 284 ? -5.129 -9.546 1.521 1.00 96.12 284 THR A CA 1
ATOM 2200 C C . THR A 1 284 ? -4.858 -8.558 0.388 1.00 96.12 284 THR A C 1
ATOM 2202 O O . THR A 1 284 ? -5.777 -7.878 -0.058 1.00 96.12 284 THR A O 1
ATOM 2205 N N . LEU A 1 285 ? -3.628 -8.521 -0.135 1.00 97.69 285 LEU A N 1
ATOM 2206 C CA . LEU A 1 285 ? -3.260 -7.785 -1.344 1.00 97.69 285 LEU A CA 1
ATOM 2207 C C . LEU A 1 285 ? -3.098 -8.767 -2.507 1.00 97.69 285 LEU A C 1
ATOM 2209 O O . LEU A 1 285 ? -2.217 -9.628 -2.471 1.00 97.69 285 LEU A O 1
ATOM 2213 N N . LYS A 1 286 ? -3.943 -8.678 -3.534 1.00 97.38 286 LYS A N 1
ATOM 2214 C CA . LYS A 1 286 ? -4.008 -9.662 -4.623 1.00 97.38 286 LYS A CA 1
ATOM 2215 C C . LYS A 1 286 ? -3.771 -9.031 -5.989 1.00 97.38 286 LYS A C 1
ATOM 2217 O O . LYS A 1 286 ? -4.227 -7.929 -6.267 1.00 97.38 286 LYS A O 1
ATOM 2222 N N . ASN A 1 287 ? -3.082 -9.762 -6.862 1.00 96.62 287 ASN A N 1
ATOM 2223 C CA . ASN A 1 287 ? -2.838 -9.318 -8.228 1.00 96.62 287 ASN A CA 1
ATOM 2224 C C . ASN A 1 287 ? -3.946 -9.791 -9.176 1.00 96.62 287 ASN A C 1
ATOM 2226 O O . ASN A 1 287 ? -4.165 -10.995 -9.285 1.00 96.62 287 ASN A O 1
ATOM 2230 N N . GLY A 1 288 ? -4.609 -8.862 -9.866 1.00 95.44 288 GLY A N 1
ATOM 2231 C CA . GLY A 1 288 ? -5.683 -9.180 -10.807 1.00 95.44 288 GLY A CA 1
ATOM 2232 C C . GLY A 1 288 ? -6.465 -7.967 -11.300 1.00 95.44 288 GLY A C 1
ATOM 2233 O O . GLY A 1 288 ? -6.368 -6.876 -10.745 1.00 95.44 288 GLY A O 1
ATOM 2234 N N . ASP A 1 289 ? -7.239 -8.175 -12.362 1.00 94.00 289 ASP A N 1
ATOM 2235 C CA . ASP A 1 289 ? -8.218 -7.226 -12.881 1.00 94.00 289 ASP A CA 1
ATOM 2236 C C . ASP A 1 289 ? -9.534 -7.394 -12.120 1.00 94.00 289 ASP A C 1
ATOM 2238 O O . ASP A 1 289 ? -10.328 -8.298 -12.400 1.00 94.00 289 ASP A O 1
ATOM 2242 N N . SER A 1 290 ? -9.766 -6.511 -11.153 1.00 94.12 290 SER A N 1
ATOM 2243 C CA . SER A 1 290 ? -10.955 -6.508 -10.298 1.00 94.12 290 SER A CA 1
ATOM 2244 C C . SER A 1 290 ? -12.280 -6.347 -11.053 1.00 94.12 290 SER A C 1
ATOM 2246 O O . SER A 1 290 ? -13.337 -6.653 -10.490 1.00 94.12 290 SER A O 1
ATOM 2248 N N . LEU A 1 291 ? -12.243 -5.893 -12.313 1.00 91.62 291 LEU A N 1
ATOM 2249 C CA . LEU A 1 291 ? -13.418 -5.676 -13.157 1.00 91.62 291 LEU A CA 1
ATOM 2250 C C . LEU A 1 291 ? -13.766 -6.889 -14.026 1.00 91.62 291 LEU A C 1
ATOM 2252 O O . LEU A 1 291 ? -14.881 -6.954 -14.554 1.00 91.62 291 LEU A O 1
ATOM 2256 N N . ILE A 1 292 ? -12.844 -7.841 -14.203 1.00 90.69 292 ILE A N 1
ATOM 2257 C CA . ILE A 1 292 ? -13.025 -8.973 -15.115 1.00 90.69 292 ILE A CA 1
ATOM 2258 C C . ILE A 1 292 ? -13.158 -10.277 -14.336 1.00 90.69 292 ILE A C 1
ATOM 2260 O O . ILE A 1 292 ? -12.231 -10.715 -13.667 1.00 90.69 292 ILE A O 1
ATOM 2264 N N . SER A 1 293 ? -14.286 -10.959 -14.537 1.00 90.06 293 SER A N 1
ATOM 2265 C CA . SER A 1 293 ? -14.499 -12.354 -14.145 1.00 90.06 293 SER A CA 1
ATOM 2266 C C . SER A 1 293 ? -14.860 -13.180 -15.376 1.00 90.06 293 SER A C 1
ATOM 2268 O O . SER A 1 293 ? -15.665 -12.771 -16.221 1.00 90.06 293 SER A O 1
ATOM 2270 N N . PHE A 1 294 ? -14.285 -14.373 -15.473 1.00 89.25 294 PHE A N 1
ATOM 2271 C CA . PHE A 1 294 ? -14.631 -15.350 -16.495 1.00 89.25 294 PHE A CA 1
ATOM 2272 C C . PHE A 1 294 ? -15.771 -16.270 -16.083 1.00 89.25 294 PHE A C 1
ATOM 2274 O O . PHE A 1 294 ? -16.355 -16.883 -16.971 1.00 89.25 294 PHE A O 1
ATOM 2281 N N . ARG A 1 295 ? -16.095 -16.350 -14.791 1.00 82.56 295 ARG A N 1
ATOM 2282 C CA . ARG A 1 295 ? -17.055 -17.301 -14.209 1.00 82.56 295 ARG A CA 1
ATOM 2283 C C . ARG A 1 295 ? -18.477 -16.746 -14.001 1.00 82.56 295 ARG A C 1
ATOM 2285 O O . ARG A 1 295 ? -19.427 -17.503 -13.769 1.00 82.56 295 ARG A O 1
ATOM 2292 N N . GLY A 1 296 ? -18.662 -15.436 -14.176 1.00 68.94 296 GLY A N 1
ATOM 2293 C CA . GLY A 1 296 ? -19.963 -14.767 -14.071 1.00 68.94 296 GLY A CA 1
ATOM 2294 C C . GLY A 1 296 ? -20.555 -14.816 -12.659 1.00 68.94 296 GLY A C 1
ATOM 2295 O O . GLY A 1 296 ? -19.971 -15.373 -11.730 1.00 68.94 296 GLY A O 1
ATOM 2296 N N . LEU A 1 297 ? -21.742 -14.233 -12.471 1.00 63.78 297 LEU A N 1
ATOM 2297 C CA . LEU A 1 297 ? -22.412 -14.256 -11.166 1.00 63.78 297 LEU A CA 1
ATOM 2298 C C . LEU A 1 297 ? -22.693 -15.712 -10.744 1.00 63.78 297 LEU A C 1
ATOM 2300 O O . LEU A 1 297 ? -23.311 -16.468 -11.494 1.00 63.78 297 LEU A O 1
ATOM 2304 N N . GLN A 1 298 ? -22.279 -16.079 -9.527 1.00 70.25 298 GLN A N 1
ATOM 2305 C CA . GLN A 1 298 ? -22.422 -17.421 -8.934 1.00 70.25 298 GLN A CA 1
ATOM 2306 C C . GLN A 1 298 ? -21.579 -18.545 -9.566 1.00 70.25 298 GLN A C 1
ATOM 2308 O O . GLN A 1 298 ? -21.918 -19.709 -9.365 1.00 70.25 298 GLN A O 1
ATOM 2313 N N . ASP A 1 299 ? -20.513 -18.233 -10.307 1.00 76.06 299 ASP A N 1
ATOM 2314 C CA . ASP A 1 299 ? -19.591 -19.239 -10.872 1.00 76.06 299 ASP A CA 1
ATOM 2315 C C . ASP A 1 299 ? -20.256 -20.227 -11.860 1.00 76.06 299 ASP A C 1
ATOM 2317 O O . ASP A 1 299 ? -19.975 -21.425 -11.884 1.00 76.06 299 ASP A O 1
ATOM 2321 N N . LYS A 1 300 ? -21.219 -19.738 -12.658 1.00 77.00 300 LYS A N 1
ATOM 2322 C CA . LYS A 1 300 ? -22.052 -20.564 -13.563 1.00 77.00 300 LYS A CA 1
ATOM 2323 C C . LYS A 1 300 ? -21.928 -20.229 -15.048 1.00 77.00 300 LYS A C 1
ATOM 2325 O O . LYS A 1 300 ? -22.517 -20.929 -15.869 1.00 77.00 300 LYS A O 1
ATOM 2330 N N . SER A 1 301 ? -21.224 -19.162 -15.422 1.00 80.56 301 SER A N 1
ATOM 2331 C CA . SER A 1 301 ? -21.143 -18.692 -16.814 1.00 80.56 301 SER A CA 1
ATOM 2332 C C . SER A 1 301 ? -19.697 -18.609 -17.281 1.00 80.56 301 SER A C 1
ATOM 2334 O O . SER A 1 301 ? -18.851 -18.189 -16.516 1.00 80.56 301 SER A O 1
ATOM 2336 N N . ASN A 1 302 ? -19.398 -18.952 -18.539 1.00 85.19 302 ASN A N 1
ATOM 2337 C CA . ASN A 1 302 ? -18.068 -18.717 -19.117 1.00 85.19 302 ASN A CA 1
ATOM 2338 C C . ASN A 1 302 ? -18.076 -17.462 -20.011 1.00 85.19 302 ASN A C 1
ATOM 2340 O O . ASN A 1 302 ? -18.622 -17.480 -21.120 1.00 85.19 302 ASN A O 1
ATOM 2344 N N . HIS A 1 303 ? -17.453 -16.381 -19.538 1.00 87.19 303 HIS A N 1
ATOM 2345 C CA . HIS A 1 303 ? -17.331 -15.104 -20.248 1.00 87.19 303 HIS A CA 1
ATOM 2346 C C . HIS A 1 303 ? -16.043 -14.957 -21.072 1.00 87.19 303 HIS A C 1
ATOM 2348 O O . HIS A 1 303 ? -15.902 -13.958 -21.775 1.00 87.19 303 HIS A O 1
ATOM 2354 N N . GLN A 1 304 ? -15.141 -15.948 -21.085 1.00 88.31 304 GLN A N 1
ATOM 2355 C CA . GLN A 1 304 ? -13.881 -15.887 -21.852 1.00 88.31 304 GLN A CA 1
ATOM 2356 C C . GLN A 1 304 ? -14.106 -15.566 -23.334 1.00 88.31 304 GLN A C 1
ATOM 2358 O O . GLN A 1 304 ? -13.314 -14.853 -23.942 1.00 88.31 304 GLN A O 1
ATOM 2363 N N . ARG A 1 305 ? -15.226 -16.031 -23.905 1.00 87.62 305 ARG A N 1
ATOM 2364 C CA . ARG A 1 305 ? -15.604 -15.796 -25.309 1.00 87.62 305 ARG A CA 1
ATOM 2365 C C . ARG A 1 305 ? -15.774 -14.321 -25.694 1.00 87.62 305 ARG A C 1
ATOM 2367 O O . ARG A 1 305 ? -15.818 -14.022 -26.882 1.00 87.62 305 ARG A O 1
ATOM 2374 N N . PHE A 1 306 ? -15.935 -13.420 -24.723 1.00 87.88 306 PHE A N 1
ATOM 2375 C CA . PHE A 1 306 ? -16.108 -11.985 -24.969 1.00 87.88 306 PHE A CA 1
ATOM 2376 C C . PHE A 1 306 ? -14.780 -11.228 -25.073 1.00 87.88 306 PHE A C 1
ATOM 2378 O O . PHE A 1 306 ? -14.776 -10.060 -25.458 1.00 87.88 306 PHE A O 1
ATOM 2385 N N . PHE A 1 307 ? -13.660 -11.885 -24.771 1.00 87.06 307 PHE A N 1
ATOM 2386 C CA . PHE A 1 307 ? -12.346 -11.264 -24.740 1.00 87.06 307 PHE A CA 1
ATOM 2387 C C . PHE A 1 307 ? -11.449 -11.794 -25.856 1.00 87.06 307 PHE A C 1
ATOM 2389 O O . PHE A 1 307 ? -11.493 -12.970 -26.221 1.00 87.06 307 PHE A O 1
ATOM 2396 N N . ARG A 1 308 ? -10.606 -10.913 -26.397 1.00 86.56 308 ARG A N 1
ATOM 2397 C CA . ARG A 1 308 ? -9.496 -11.318 -27.265 1.00 86.56 308 ARG A CA 1
ATOM 2398 C C . ARG A 1 308 ? -8.362 -11.802 -26.374 1.00 86.56 308 ARG A C 1
ATOM 2400 O O . ARG A 1 308 ? -8.049 -11.131 -25.401 1.00 86.56 308 ARG A O 1
ATOM 2407 N N . GLU A 1 309 ? -7.782 -12.951 -26.712 1.00 84.75 309 GLU A N 1
ATOM 2408 C CA . GLU A 1 309 ? -6.690 -13.567 -25.943 1.00 84.75 309 GLU A CA 1
ATOM 2409 C C . GLU A 1 309 ? -6.993 -13.671 -24.432 1.00 84.75 309 GLU A C 1
ATOM 2411 O O . GLU A 1 309 ? -6.233 -13.163 -23.612 1.00 84.75 309 GLU A O 1
ATOM 2416 N N . PRO A 1 310 ? -8.090 -14.339 -24.022 1.00 82.81 310 PRO A N 1
ATOM 2417 C CA . PRO A 1 310 ? -8.503 -14.397 -22.616 1.00 82.81 310 PRO A CA 1
ATOM 2418 C C . PRO A 1 310 ? -7.436 -15.003 -21.692 1.00 82.81 310 PRO A C 1
ATOM 2420 O O . PRO A 1 310 ? -7.423 -14.705 -20.505 1.00 82.81 310 PRO A O 1
ATOM 2423 N N . MET A 1 311 ? -6.517 -15.811 -22.230 1.00 82.06 311 MET A N 1
ATOM 2424 C CA . MET A 1 311 ? -5.386 -16.372 -21.479 1.00 82.06 311 MET A CA 1
ATOM 2425 C C . MET A 1 311 ? -4.347 -15.318 -21.062 1.00 82.06 311 MET A C 1
ATOM 2427 O O . MET A 1 311 ? -3.582 -15.568 -20.138 1.00 82.06 311 MET A O 1
ATOM 2431 N N . ASN A 1 312 ? -4.332 -14.152 -21.716 1.00 83.06 312 ASN A N 1
ATOM 2432 C CA . ASN A 1 312 ? -3.447 -13.027 -21.399 1.00 83.06 312 ASN A CA 1
ATOM 2433 C C . ASN A 1 312 ? -4.104 -12.017 -20.441 1.00 83.06 312 ASN A C 1
ATOM 2435 O O . ASN A 1 312 ? -3.474 -11.032 -20.060 1.00 83.06 312 ASN A O 1
ATOM 2439 N N . ILE A 1 313 ? -5.368 -12.233 -20.062 1.00 86.06 313 ILE A N 1
ATOM 2440 C CA . ILE A 1 313 ? -6.099 -11.370 -19.134 1.00 86.06 313 ILE A CA 1
ATOM 2441 C C . ILE A 1 313 ? -6.022 -11.974 -17.740 1.00 86.06 313 ILE A C 1
ATOM 2443 O O . ILE A 1 313 ? -6.434 -13.111 -17.513 1.00 86.06 313 ILE A O 1
ATOM 2447 N N . ASN A 1 314 ? -5.549 -11.177 -16.790 1.00 89.75 314 ASN A N 1
ATOM 2448 C CA . ASN A 1 314 ? -5.474 -11.573 -15.394 1.00 89.75 314 ASN A CA 1
ATOM 2449 C C . ASN A 1 314 ? -6.825 -11.361 -14.687 1.00 89.75 314 ASN A C 1
ATOM 2451 O O . ASN A 1 314 ? -6.948 -10.483 -13.842 1.00 89.75 314 ASN A O 1
ATOM 2455 N N . ALA A 1 315 ? -7.859 -12.105 -15.088 1.00 92.12 315 AL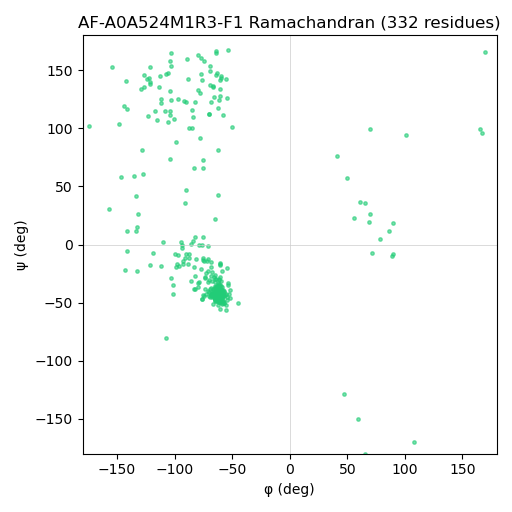A A N 1
ATOM 2456 C CA . ALA A 1 315 ? -9.199 -11.996 -14.504 1.00 92.12 315 ALA A CA 1
ATOM 2457 C C . ALA A 1 315 ? -9.193 -12.316 -12.998 1.00 92.12 315 ALA A C 1
ATOM 2459 O O . ALA A 1 315 ? -8.519 -13.251 -12.561 1.00 92.12 315 ALA A O 1
ATOM 2460 N N . PHE A 1 316 ? -9.981 -11.576 -12.218 1.00 93.75 316 PHE A N 1
ATOM 2461 C CA . PHE A 1 316 ? -10.059 -11.715 -10.769 1.00 93.75 316 PHE A CA 1
ATOM 2462 C C . PHE A 1 316 ? -11.379 -12.356 -10.321 1.00 93.75 316 PHE A C 1
ATOM 2464 O O . PHE A 1 316 ? -12.464 -11.790 -10.463 1.00 93.75 316 PHE A O 1
ATOM 2471 N N . GLU A 1 317 ? -11.292 -13.551 -9.737 1.00 92.69 317 GLU A N 1
ATOM 2472 C CA . GLU A 1 317 ? -12.457 -14.312 -9.275 1.00 92.69 317 GLU A CA 1
ATOM 2473 C C . GLU A 1 317 ? -12.655 -14.135 -7.764 1.00 92.69 317 GLU A C 1
ATOM 2475 O O . GLU A 1 317 ? -12.154 -14.922 -6.962 1.00 92.69 317 GLU A O 1
ATOM 2480 N N . TRP A 1 318 ? -13.401 -13.100 -7.369 1.00 92.31 318 TRP A N 1
ATOM 2481 C CA . TRP A 1 318 ? -13.563 -12.645 -5.979 1.00 92.31 318 TRP A CA 1
ATOM 2482 C C . TRP A 1 318 ? -13.807 -13.754 -4.943 1.00 92.31 318 TRP A C 1
ATOM 2484 O O . TRP A 1 318 ? -13.101 -13.819 -3.940 1.00 92.31 318 TRP A O 1
ATOM 2494 N N . GLN A 1 319 ? -14.759 -14.659 -5.186 1.00 90.88 319 GLN A N 1
ATOM 2495 C CA . GLN A 1 319 ? -15.092 -15.745 -4.253 1.00 90.88 319 GLN A CA 1
ATOM 2496 C C . GLN A 1 319 ? -13.975 -16.789 -4.123 1.00 90.88 319 GLN A C 1
ATOM 2498 O O . GLN A 1 319 ? -13.877 -17.457 -3.098 1.00 90.88 319 GLN A O 1
ATOM 2503 N N . LYS A 1 320 ? -13.154 -16.953 -5.165 1.00 91.69 320 LYS A N 1
ATOM 2504 C CA . LYS A 1 320 ? -12.010 -17.870 -5.161 1.00 91.69 320 LYS A CA 1
ATOM 2505 C C . LYS A 1 320 ? -10.793 -17.229 -4.500 1.00 91.69 320 LYS A C 1
ATOM 2507 O O . LYS A 1 320 ? -10.039 -17.924 -3.829 1.00 91.69 320 LYS A O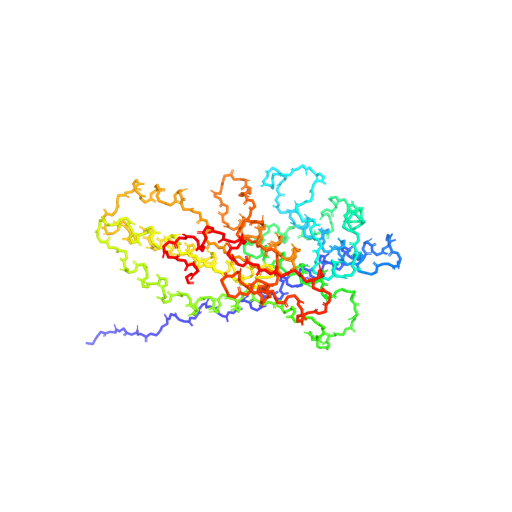 1
ATOM 2512 N N . GLU A 1 321 ? -10.581 -15.937 -4.731 1.00 93.62 321 GLU A N 1
ATOM 2513 C CA . GLU A 1 321 ? -9.392 -15.224 -4.261 1.00 93.62 321 GLU A CA 1
ATOM 2514 C C . GLU A 1 321 ? -9.505 -14.770 -2.797 1.00 93.62 321 GLU A C 1
ATOM 2516 O O . GLU A 1 321 ? -8.476 -14.705 -2.122 1.00 93.62 321 GLU A O 1
ATOM 2521 N N . PHE A 1 322 ? -10.732 -14.543 -2.304 1.00 94.06 322 PHE A N 1
ATOM 2522 C CA . PHE A 1 322 ? -11.053 -14.216 -0.906 1.00 94.06 322 PHE A CA 1
ATOM 2523 C C . PHE A 1 322 ? -12.138 -15.146 -0.321 1.00 94.06 322 PHE A C 1
ATOM 2525 O O . PHE A 1 322 ? -13.223 -14.685 0.058 1.00 94.06 322 PHE A O 1
ATOM 2532 N N . PRO A 1 323 ? -11.906 -16.470 -0.263 1.00 91.88 323 PRO A N 1
ATOM 2533 C CA . PRO A 1 323 ? -12.916 -17.428 0.183 1.00 91.88 323 PRO A CA 1
ATOM 2534 C C . PRO A 1 323 ? -13.382 -17.164 1.620 1.00 91.88 323 PRO A C 1
ATOM 2536 O O . PRO A 1 323 ? -14.565 -17.313 1.916 1.00 91.88 323 PRO A O 1
ATOM 2539 N N . GLU A 1 324 ? -12.492 -16.721 2.504 1.00 89.44 324 GLU A N 1
ATOM 2540 C CA . GLU A 1 324 ? -12.797 -16.362 3.889 1.00 89.44 324 GLU A CA 1
ATOM 2541 C C . GLU A 1 324 ? -13.784 -15.190 3.991 1.00 89.44 324 GLU A C 1
ATOM 2543 O O . GLU A 1 324 ? -14.646 -15.190 4.857 1.00 89.44 324 GLU A O 1
ATOM 2548 N N . ILE A 1 325 ? -13.748 -14.241 3.052 1.00 91.50 325 ILE A N 1
ATOM 2549 C CA . ILE A 1 325 ? -14.634 -13.067 3.062 1.00 91.50 325 ILE A CA 1
ATOM 2550 C C . ILE A 1 325 ? -16.026 -13.402 2.531 1.00 91.50 325 ILE A C 1
ATOM 2552 O O . ILE A 1 325 ? -17.023 -12.832 2.973 1.00 91.50 325 ILE A O 1
ATOM 2556 N N . PHE A 1 326 ? -16.111 -14.326 1.573 1.00 90.06 326 PHE A N 1
ATOM 2557 C CA . PHE A 1 326 ? -17.368 -14.667 0.902 1.00 90.06 326 PHE A CA 1
ATOM 2558 C C . PHE A 1 326 ? -18.049 -15.934 1.440 1.00 90.06 326 PHE A C 1
ATOM 2560 O O . PHE A 1 326 ? -19.184 -16.208 1.052 1.00 90.06 326 PHE A O 1
ATOM 2567 N N . SER A 1 327 ? -17.394 -16.702 2.318 1.00 85.69 327 SER A N 1
ATOM 2568 C CA . SER A 1 327 ? -17.971 -17.900 2.958 1.00 85.69 327 SER A CA 1
ATOM 2569 C C . SER A 1 327 ? -18.671 -17.621 4.290 1.00 85.69 327 SER A C 1
ATOM 2571 O O . SER A 1 327 ? -19.386 -18.483 4.804 1.00 85.69 327 SER A O 1
ATOM 2573 N N . GLU A 1 328 ? -18.496 -16.426 4.845 1.00 78.75 328 GLU A N 1
ATOM 2574 C CA . GLU A 1 328 ? -19.083 -16.042 6.122 1.00 78.75 328 GLU A CA 1
ATOM 2575 C C . GLU A 1 328 ? -20.557 -15.626 6.038 1.00 78.75 328 GLU A C 1
ATOM 2577 O O . GLU A 1 328 ? -21.092 -15.285 4.982 1.00 78.75 328 GLU A O 1
ATOM 2582 N N . THR A 1 329 ? -21.220 -15.605 7.198 1.00 74.31 329 THR A N 1
ATOM 2583 C CA . THR A 1 329 ? -22.615 -15.157 7.343 1.00 74.31 329 THR A CA 1
ATOM 2584 C C . THR A 1 329 ? -22.810 -13.696 6.938 1.00 74.31 329 THR A C 1
ATOM 2586 O O . THR A 1 329 ? -23.849 -13.358 6.370 1.00 74.31 329 THR A O 1
ATOM 2589 N N . ARG A 1 330 ? -21.812 -12.838 7.185 1.00 76.81 330 ARG A N 1
ATOM 2590 C CA . ARG A 1 330 ? -21.736 -11.459 6.686 1.00 76.81 330 ARG A CA 1
ATOM 2591 C C . ARG A 1 330 ? -20.732 -11.398 5.533 1.00 76.81 330 ARG A C 1
ATOM 2593 O O . ARG A 1 330 ? -19.611 -10.927 5.691 1.00 76.81 330 ARG A O 1
ATOM 2600 N N . ALA A 1 331 ? -21.139 -11.939 4.388 1.00 85.00 331 ALA A N 1
ATOM 2601 C CA . ALA A 1 331 ? -20.291 -11.991 3.205 1.00 85.00 331 ALA A CA 1
ATOM 2602 C C . ALA A 1 331 ? -20.004 -10.588 2.643 1.00 85.00 331 ALA A C 1
ATOM 2604 O O . ALA A 1 331 ? -20.924 -9.785 2.473 1.00 85.00 331 ALA A O 1
ATOM 2605 N N . GLY A 1 332 ? -18.745 -10.343 2.278 1.00 90.50 332 GLY A N 1
ATOM 2606 C CA . GLY A 1 332 ? -18.303 -9.115 1.612 1.00 90.50 332 GLY A CA 1
ATOM 2607 C C . GLY A 1 332 ? -17.470 -8.173 2.485 1.00 90.50 332 GLY A C 1
ATOM 2608 O O . GLY A 1 332 ? -17.012 -8.530 3.570 1.00 90.50 332 GLY A O 1
ATOM 2609 N N . PHE A 1 333 ? -17.251 -6.974 1.947 1.00 93.62 333 PHE A N 1
ATOM 2610 C CA . PHE A 1 333 ? -16.494 -5.879 2.560 1.00 93.62 333 PHE A CA 1
ATOM 2611 C C . PHE A 1 333 ? -17.459 -4.803 3.087 1.00 93.62 333 PHE A C 1
ATOM 2613 O O . PHE A 1 333 ? -18.604 -4.739 2.627 1.00 93.62 333 PHE A O 1
ATOM 2620 N N . ASP A 1 334 ? -17.007 -3.994 4.045 1.00 90.75 334 ASP A N 1
ATOM 2621 C CA . ASP A 1 334 ? -17.802 -2.973 4.748 1.00 90.75 334 ASP A CA 1
ATOM 2622 C C . ASP A 1 334 ? -17.802 -1.589 4.086 1.00 90.75 334 ASP A C 1
ATOM 2624 O O . ASP A 1 334 ? -16.771 -1.192 3.490 1.00 90.75 334 ASP A O 1
#

pLDDT: mean 84.32, std 16.7, range [29.73, 98.19]

Foldseek 3Di:
DDDDDDDDDPPDDDDCQVVLLVVLLVQLCQLLVLLLVVLCVVDPPDFLLSLQLSLQLSLQLLVVLAAPCVQAVHDQQDGLQQFGWLQCVVVVHDSVSSSVSNCVCPNPNVSHPSVVSNPDDLLSNLSSNLSSNCCSNPCPPPDDDPPDPDDDDPDDDDRLVNLLVVLCVPPVVVLVVLLVPLAAQDCVSLLVSLQAAEEDAAQFLNSNVLSVLVVSVVSNVSSLVSNVVSPHDPVSNVVSVVPRDPNYAYEHQTPSSLSSNFQSSQSVVPPPPSHGDDTCELPRYDHFDSVFDQQPPPSPHGPCVVDDPSVPHRHDDPCVSCVVQQVDPNHDHD

Solvent-accessible surface area (backbone atoms only — not comparable to full-atom values): 19271 Å² total; per-residue (Å²): 143,84,88,79,92,87,86,89,90,84,88,84,85,87,84,57,63,70,64,46,52,53,49,42,48,51,51,29,48,52,45,43,51,56,48,34,59,61,51,48,80,77,52,93,86,50,71,65,49,50,30,47,14,27,27,39,35,44,53,35,44,58,47,58,60,59,44,56,44,71,31,66,73,44,58,94,88,60,64,87,58,72,60,53,38,44,64,38,53,74,70,67,54,55,63,64,60,25,48,61,55,28,54,72,64,58,88,56,48,87,76,46,68,47,78,60,62,59,65,45,52,71,67,55,45,37,50,33,48,40,43,34,48,50,43,32,62,70,57,57,80,82,72,94,57,103,65,68,103,68,87,91,77,90,82,71,88,71,53,63,72,58,32,41,50,51,48,49,71,68,43,48,67,57,53,52,50,45,44,67,58,38,42,72,65,43,64,62,44,50,50,54,59,58,64,51,32,42,73,34,63,69,31,47,44,21,52,53,58,49,36,46,51,56,52,48,58,58,46,51,53,53,36,53,52,42,36,49,77,26,59,41,53,70,65,55,54,51,53,53,59,73,69,52,62,86,46,61,33,32,23,20,68,29,50,27,27,40,52,45,20,36,54,36,46,31,69,69,68,40,86,77,84,58,52,57,55,83,79,38,63,78,63,39,32,38,75,19,35,68,88,38,52,45,37,52,86,89,71,75,40,80,46,49,87,82,46,82,65,47,90,78,50,57,57,31,52,63,62,76,70,39,42,77,42,54,71,42,96,76,55,60,71,107

Mean predicted aligned error: 8.24 Å

Sequence (334 aa):
MRRAKHLSLLSTLDLWGPMLEERLGTLAWSIVSDIHSRLKSEVSDEPRLLTEATRITSLNLVLKCRFSYEKLGLDENEYLFRNLSFEGTRAGISKKNTHDLAMRIGDSTSLLPETKIQKLSLNDFANLLGWIHSLGSYHLPLSLNHGSFQRTLGAYYTPQSIADYIVNLTMKNGLEQQVRAISKNATSSFEDFLSLRILDPACGAGVFLISVANLMQSFTKKAIDKARESGVLKSDIQDIVSTSTSNLYGVDLDSGALEVADISLRLLLGNGDGSLPESMFGKTLKNGDSLISFRGLQDKSNHQRFFREPMNINAFEWQKEFPEIFSETRAGFD

Secondary structure (DSSP, 8-state):
--------SSSSSSSSHHHHHHHHHHHHHHHHHHHHHHHHTT-SS-HHHHHHHHHHHHHHHHHHHHS-HHHHT--TT--S--PPPHHHHHTT--HHHHHHHHGGGTT-GGGS-HHHHHHS-HHHHHHHHHHHHHHHHHS-S-----S-S--SS--PPPPHHHHHHHHHHHHHHHHHHHHHH--TT-SHHHHHHHT--EEETT-TTSHHHHHHHHHHHHHHHHHHHHHHHTT--HHHHHHHHHH----EEEEES-HHHHHHHHHHHHHHH--SSSSPPPP-BTTTEEESBTT--SSTGGG----GGGSSSGGGS-B--HHHH-HHHHSSSS-S--

Nearest PDB structures (foldseek):
  5hr4-assembly1_C  TM=4.767E-01  e=1.717E-05  Methylophilus methylotrophus
  8fs2-assembly1_A  TM=6.865E-01  e=3.450E-03  Clostridioides difficile
  8k4o-assembly1_E  TM=1.748E-01  e=3.569E+00  Human gammaherpesvirus 8
  7f8v-assembly1_R  TM=1.498E-01  e=7.010E+00  Homo sapiens